Protein AF-0000000067511887 (afdb_homodimer)

Radius of gyration: 20.33 Å; Cα contacts (8 Å, |Δi|>4): 725; chains: 2; bounding box: 62×62×44 Å

Secondary structure (DSSP, 8-state):
-------PPPPHHHHHHHHHH-SS-EEEETTEEEE-----HHHHHHHHHHHHHHHHHHGGGT-EEEESSSEEEETTTEEE--SEEEE-SSS--BTTEES--SEEEEE--TTTHHHHHTHHHHHHHT-TT--EEEEEETTTTEEEEEEEETTEEEEEEESEEEEGGGTEEEEHHHHT--/-------PPPPHHHHHHHHHH-SS-EEEETTEEEE-----HHHHHHHHHHHHHHHHHHGGGT-EEEESSSEEEETTTEEE--SEEEE-S-----SSEES--SEEEEE--TTTHHHHHTHHHHHHHT-TT--EEEEEETTTTEEEEEEEETTEEEEEEESEEEEGGGTEEEEHHHHT--

Organism: Thermus thermophilus (strain ATCC 27634 / DSM 579 / HB8) (NCBI:txid300852)

Foldseek 3Di:
DPPPPPPPFAWLVRVVVCCVVDPFDWKFAARDTHGDDDDDPLQLLLLVLVQVVLVVLCVVQQKDKDAQQAWEDQPRGIIDRFRMFIGRDDDDADPGYHHATQETEHEDDPVCNVVLVPVVVVRQQVHPRYAKYWYAYSVVLKIWMFGQDPVGTDIDIDQWDQRVSSRDIDGSCSSRVD/DPPPPDPPFAWLVRVVVCCVVDPFDWKFAARDTHGDDDDDPLQLLLLVLVQVVLVVLCVVQVKDKDAQQAWEDQPRGIIDRFRMFIGHDDDPDDPGYDHATQETEHEDDPVCNVVLVPVVVVRQQVHPRYAKYWYAYSVVLKIWMFGQDPVGTDIDIDQWDQRVSSRDIDGSCSSRVD

pLDDT: mean 91.36, std 12.64, range [31.92, 98.94]

Sequence (356 aa):
MEKMLARKPLSLERYLEEEAESPVKREFYRGFPYAMAGASALHNRVALNIAARFLEAARPRGCRVYMSDMKLRIRDEAVYYPDVMVVCGEGPPHPYYEEAPCAVVEVLSPATEALDRREKRAMYLSLDSLQVYLLVDPERRRFTAYRLTPEGFVEEEGEEVDVPCLDLRLTLEDAFRLMEKMLARKPLSLERYLEEEAESPVKREFYRGFPYAMAGASALHNRVALNIAARFLEAARPRGCRVYMSDMKLRIRDEAVYYPDVMVVCGEGPPHPYYEEAPCAVVEVLSPATEALDRREKRAMYLSLDSLQVYLLVDPERRRFTAYRLTPEGFVEEEGEEVDVPCLDLRLTLEDAFRL

Solvent-accessible surface area (backbone atoms only — not comparable to full-atom values): 19178 Å² total; per-residue (Å²): 131,83,71,75,71,72,80,75,70,43,53,56,68,55,46,54,57,49,49,75,71,31,48,47,38,60,33,33,52,71,32,42,74,40,58,40,52,68,42,41,46,66,55,42,40,32,42,48,35,40,41,39,54,49,40,65,46,18,57,89,66,63,30,46,56,40,58,50,45,41,34,38,38,48,85,82,42,33,33,41,53,45,38,23,36,32,34,60,67,91,67,82,62,56,59,56,36,45,71,55,38,33,32,40,32,41,70,52,43,91,90,44,35,70,48,56,70,41,62,48,37,58,56,53,71,67,40,88,50,40,42,31,42,35,38,36,33,74,88,78,65,39,37,41,32,36,35,58,46,99,92,41,73,42,82,46,73,38,60,58,48,76,38,73,94,44,73,39,76,49,38,52,64,54,32,63,71,120,131,82,72,74,71,71,80,75,72,42,54,56,68,55,47,54,57,49,50,76,71,31,48,48,39,59,33,34,51,71,30,42,75,41,58,40,52,68,40,40,47,66,55,41,40,33,43,47,34,40,42,38,56,50,40,66,46,19,56,89,69,65,32,47,57,39,57,48,43,41,34,38,38,48,84,80,42,34,32,42,53,44,38,23,40,30,34,64,66,92,64,85,70,54,60,55,36,46,70,54,38,33,33,40,31,42,71,52,43,92,91,44,36,70,48,54,70,41,62,48,38,58,56,53,70,66,39,87,51,41,43,31,44,35,38,35,34,74,87,79,66,39,37,42,33,36,35,60,46,99,92,40,74,43,82,45,74,39,61,58,46,75,39,72,94,46,75,38,76,49,38,52,66,54,33,62,71,121

Structure (mmCIF, N/CA/C/O backbone):
data_AF-0000000067511887-model_v1
#
loop_
_entity.id
_entity.type
_entity.pdbx_description
1 polymer 'Putative restriction endonuclease domain-containing protein'
#
loop_
_atom_site.group_PDB
_atom_site.id
_atom_site.type_symbol
_atom_site.label_atom_id
_atom_site.label_alt_id
_atom_site.label_comp_id
_atom_site.label_asym_id
_atom_site.label_entity_id
_atom_site.label_seq_id
_atom_site.pdbx_PDB_ins_code
_atom_site.Cartn_x
_atom_site.Cartn_y
_atom_site.Cartn_z
_atom_site.occupancy
_atom_site.B_iso_or_equiv
_atom_site.auth_seq_id
_atom_site.auth_comp_id
_atom_site.auth_asym_id
_atom_site.auth_atom_id
_atom_site.pdbx_PDB_model_num
ATOM 1 N N . MET A 1 1 ? -39.625 -17.312 9.695 1 31.92 1 MET A N 1
ATOM 2 C CA . MET A 1 1 ? -38.406 -17.812 9.078 1 31.92 1 MET A CA 1
ATOM 3 C C . MET A 1 1 ? -37.75 -16.734 8.227 1 31.92 1 MET A C 1
ATOM 5 O O . MET A 1 1 ? -38.312 -16.312 7.219 1 31.92 1 MET A O 1
ATOM 9 N N . GLU A 1 2 ? -37.156 -15.672 8.773 1 34.28 2 GLU A N 1
ATOM 10 C CA . GLU A 1 2 ? -36.594 -14.492 8.141 1 34.28 2 GLU A CA 1
ATOM 11 C C . GLU A 1 2 ? -35.594 -14.883 7.066 1 34.28 2 GLU A C 1
ATOM 13 O O . GLU A 1 2 ? -34.656 -15.656 7.328 1 34.28 2 GLU A O 1
ATOM 18 N N . LYS A 1 3 ? -36.031 -15.07 5.906 1 33.44 3 LYS A N 1
ATOM 19 C CA . LYS A 1 3 ? -35.312 -15.5 4.707 1 33.44 3 LYS A CA 1
ATOM 20 C C . LYS A 1 3 ? -33.969 -14.812 4.59 1 33.44 3 LYS A C 1
ATOM 22 O O . LYS A 1 3 ? -33.906 -13.586 4.527 1 33.44 3 LYS A O 1
ATOM 27 N N . MET A 1 4 ? -32.969 -15.266 5.234 1 38.22 4 MET A N 1
ATOM 28 C CA . MET A 1 4 ? -31.641 -14.75 4.98 1 38.22 4 MET A CA 1
ATOM 29 C C . MET A 1 4 ? -31.406 -14.555 3.484 1 38.22 4 MET A C 1
ATOM 31 O O . MET A 1 4 ? -31.391 -15.523 2.723 1 38.22 4 MET A O 1
ATOM 35 N N . LEU A 1 5 ? -32 -13.727 2.855 1 42.84 5 LEU A N 1
ATOM 36 C CA . LEU A 1 5 ? -31.938 -13.477 1.42 1 42.84 5 LEU A CA 1
ATOM 37 C C . LEU A 1 5 ? -30.516 -13.641 0.9 1 42.84 5 LEU A C 1
ATOM 39 O O . LEU A 1 5 ? -29.594 -12.922 1.328 1 42.84 5 LEU A O 1
ATOM 43 N N . ALA A 1 6 ? -30.234 -14.812 0.552 1 47.09 6 ALA A N 1
ATOM 44 C CA . ALA A 1 6 ? -28.984 -15.227 -0.087 1 47.09 6 ALA A CA 1
ATOM 45 C C . ALA A 1 6 ? -28.484 -14.156 -1.059 1 47.09 6 ALA A C 1
ATOM 47 O O . ALA A 1 6 ? -29.234 -13.703 -1.926 1 47.09 6 ALA A O 1
ATOM 48 N N . ARG A 1 7 ? -27.594 -13.211 -0.683 1 59.41 7 ARG A N 1
ATOM 49 C CA . ARG A 1 7 ? -27.047 -12.219 -1.605 1 59.41 7 ARG A CA 1
ATOM 50 C C . ARG A 1 7 ? -26.719 -12.852 -2.957 1 59.41 7 ARG A C 1
ATOM 52 O O . ARG A 1 7 ? -26.141 -13.938 -3.021 1 59.41 7 ARG A O 1
ATOM 59 N N . LYS A 1 8 ? -27.5 -12.695 -4.102 1 72.88 8 LYS A N 1
ATOM 60 C CA . LYS A 1 8 ? -27.266 -13.148 -5.473 1 72.88 8 LYS A CA 1
ATOM 61 C C . LYS A 1 8 ? -25.875 -12.789 -5.949 1 72.88 8 LYS A C 1
ATOM 63 O O . LYS A 1 8 ? -25.406 -11.664 -5.762 1 72.88 8 LYS A O 1
ATOM 68 N N . PRO A 1 9 ? -25.094 -13.859 -6.465 1 85.5 9 PRO A N 1
ATOM 69 C CA . PRO A 1 9 ? -23.734 -13.586 -6.969 1 85.5 9 PRO A CA 1
ATOM 70 C C . PRO A 1 9 ? -23.719 -12.508 -8.047 1 85.5 9 PRO A C 1
ATOM 72 O O . PRO A 1 9 ? -24.672 -12.391 -8.828 1 85.5 9 PRO A O 1
ATOM 75 N N . LEU A 1 10 ? -22.719 -11.625 -7.926 1 86.62 10 LEU A N 1
ATOM 76 C CA . LEU A 1 10 ? -22.453 -10.586 -8.914 1 86.62 10 LEU A CA 1
ATOM 77 C C . LEU A 1 10 ? -21.578 -11.109 -10.039 1 86.62 10 LEU A C 1
ATOM 79 O O . LEU A 1 10 ? -20.688 -11.938 -9.805 1 86.62 10 LEU A O 1
ATOM 83 N N . SER A 1 11 ? -21.922 -10.711 -11.258 1 90.06 11 SER A N 1
ATOM 84 C CA . SER A 1 11 ? -20.953 -10.953 -12.32 1 90.06 11 SER A CA 1
ATOM 85 C C . SER A 1 11 ? -19.688 -10.117 -12.109 1 90.06 11 SER A C 1
ATOM 87 O O . SER A 1 11 ? -19.734 -9.086 -11.438 1 90.06 11 SER A O 1
ATOM 89 N N . LEU A 1 12 ? -18.594 -10.539 -12.695 1 88.69 12 LEU A N 1
ATOM 90 C CA . LEU A 1 12 ? -17.359 -9.766 -12.625 1 88.69 12 LEU A CA 1
ATOM 91 C C . LEU A 1 12 ? -17.547 -8.383 -13.227 1 88.69 12 LEU A C 1
ATOM 93 O O . LEU A 1 12 ? -17.016 -7.395 -12.695 1 88.69 12 LEU A O 1
ATOM 97 N N . GLU A 1 13 ? -18.234 -8.383 -14.273 1 88.44 13 GLU A N 1
ATOM 98 C CA . GLU A 1 13 ? -18.484 -7.102 -14.938 1 88.44 13 GLU A CA 1
ATOM 99 C C . GLU A 1 13 ? -19.219 -6.137 -14.008 1 88.44 13 GLU A C 1
ATOM 101 O O . GLU A 1 13 ? -18.844 -4.969 -13.891 1 88.44 13 GLU A O 1
ATOM 106 N N . ARG A 1 14 ? -20.156 -6.656 -13.422 1 88.56 14 ARG A N 1
ATOM 107 C CA . ARG A 1 14 ? -20.922 -5.832 -12.492 1 88.56 14 ARG A CA 1
ATOM 108 C C . ARG A 1 14 ? -20.062 -5.406 -11.305 1 88.56 14 ARG A C 1
ATOM 110 O O . ARG A 1 14 ? -20.125 -4.254 -10.867 1 88.56 14 ARG A O 1
ATOM 117 N N . TYR A 1 15 ? -19.344 -6.305 -10.812 1 89.44 15 TYR A N 1
ATOM 118 C CA . TYR A 1 15 ? -18.406 -5.984 -9.734 1 89.44 15 TYR A CA 1
ATOM 119 C C . TYR A 1 15 ? -17.484 -4.848 -10.141 1 89.44 15 TYR A C 1
ATOM 121 O O . TYR A 1 15 ? -17.312 -3.883 -9.391 1 89.44 15 TYR A O 1
ATOM 129 N N . LEU A 1 16 ? -16.859 -4.914 -11.273 1 87.56 16 LEU A N 1
ATOM 130 C CA . LEU A 1 16 ? -15.898 -3.908 -11.719 1 87.56 16 LEU A CA 1
ATOM 131 C C . LEU A 1 16 ? -16.562 -2.547 -11.875 1 87.56 16 LEU A C 1
ATOM 133 O O . LEU A 1 16 ? -15.977 -1.518 -11.539 1 87.56 16 LEU A O 1
ATOM 137 N N . GLU A 1 17 ? -17.797 -2.588 -12.312 1 85.19 17 GLU A N 1
ATOM 138 C CA . GLU A 1 17 ? -18.547 -1.351 -12.445 1 85.19 17 GLU A CA 1
ATOM 139 C C . GLU A 1 17 ? -18.812 -0.715 -11.086 1 85.19 17 GLU A C 1
ATOM 141 O O . GLU A 1 17 ? -18.625 0.49 -10.906 1 85.19 17 GLU A O 1
ATOM 146 N N . GLU A 1 18 ? -19.188 -1.531 -10.18 1 83.5 18 GLU A N 1
ATOM 147 C CA . GLU A 1 18 ? -19.453 -1.056 -8.82 1 83.5 18 GLU A CA 1
ATOM 148 C C . GLU A 1 18 ? -18.172 -0.568 -8.148 1 83.5 18 GLU A C 1
ATOM 150 O O . GLU A 1 18 ? -18.188 0.45 -7.453 1 83.5 18 GLU A O 1
ATOM 155 N N . GLU A 1 19 ? -17.172 -1.323 -8.375 1 80.19 19 GLU A N 1
ATOM 156 C CA . GLU A 1 19 ? -15.891 -1.016 -7.738 1 80.19 19 GLU A CA 1
ATOM 157 C C . GLU A 1 19 ? -15.336 0.321 -8.227 1 80.19 19 GLU A C 1
ATOM 159 O O . GLU A 1 19 ? -14.719 1.061 -7.457 1 80.19 19 GLU A O 1
ATOM 164 N N . ALA A 1 20 ? -15.547 0.639 -9.414 1 79.94 20 ALA A N 1
ATOM 165 C CA . ALA A 1 20 ? -15.078 1.896 -10 1 79.94 20 ALA A CA 1
ATOM 166 C C . ALA A 1 20 ? -15.664 3.094 -9.25 1 79.94 20 ALA A C 1
ATOM 168 O O . ALA A 1 20 ? -15.039 4.156 -9.188 1 79.94 20 ALA A O 1
ATOM 169 N N . GLU A 1 21 ? -16.797 2.857 -8.656 1 78.44 21 GLU A N 1
ATOM 170 C CA . GLU A 1 21 ? -17.484 3.943 -7.957 1 78.44 21 GLU A CA 1
ATOM 171 C C . GLU A 1 21 ? -17.484 3.717 -6.445 1 78.44 21 GLU A C 1
ATOM 173 O O . GLU A 1 21 ? -18 4.539 -5.691 1 78.44 21 GLU A O 1
ATOM 178 N N . SER A 1 22 ? -16.953 2.611 -6.109 1 73.38 22 SER A N 1
ATOM 179 C CA . SER A 1 22 ? -17.031 2.211 -4.707 1 73.38 22 SER A CA 1
ATOM 180 C C . SER A 1 22 ? -16.078 3.027 -3.844 1 73.38 22 SER A C 1
ATOM 182 O O . SER A 1 22 ? -14.914 3.211 -4.199 1 73.38 22 SER A O 1
ATOM 184 N N . PRO A 1 23 ? -16.562 3.467 -2.723 1 74.12 23 PRO A N 1
ATOM 185 C CA . PRO A 1 23 ? -15.672 4.117 -1.762 1 74.12 23 PRO A CA 1
ATOM 186 C C . PRO A 1 23 ? -14.852 3.121 -0.949 1 74.12 23 PRO A C 1
ATOM 188 O O . PRO A 1 23 ? -14.016 3.521 -0.138 1 74.12 23 PRO A O 1
ATOM 191 N N . VAL A 1 24 ? -15.156 1.815 -1.191 1 76.56 24 VAL A N 1
ATOM 192 C CA . VAL A 1 24 ? -14.5 0.766 -0.417 1 76.56 24 VAL A CA 1
ATOM 193 C C . VAL A 1 24 ? -13.758 -0.182 -1.355 1 76.56 24 VAL A C 1
ATOM 195 O O . VAL A 1 24 ? -14.289 -0.581 -2.395 1 76.56 24 VAL A O 1
ATOM 198 N N . LYS A 1 25 ? -12.531 -0.435 -0.974 1 83.62 25 LYS A N 1
ATOM 199 C CA . LYS A 1 25 ? -11.797 -1.48 -1.677 1 83.62 25 LYS A CA 1
ATOM 200 C C . LYS A 1 25 ? -12.344 -2.863 -1.344 1 83.62 25 LYS A C 1
ATOM 202 O O . LYS A 1 25 ? -12.445 -3.232 -0.172 1 83.62 25 LYS A O 1
ATOM 207 N N . ARG A 1 26 ? -12.781 -3.572 -2.402 1 87.25 26 ARG A N 1
ATOM 208 C CA . ARG A 1 26 ? -13.297 -4.922 -2.201 1 87.25 26 ARG A CA 1
ATOM 209 C C . ARG A 1 26 ? -12.609 -5.914 -3.131 1 87.25 26 ARG A C 1
ATOM 211 O O . ARG A 1 26 ? -12.352 -5.605 -4.297 1 87.25 26 ARG A O 1
ATOM 218 N N . GLU A 1 27 ? -12.266 -7.035 -2.598 1 92.06 27 GLU A N 1
ATOM 219 C CA . GLU A 1 27 ? -11.898 -8.18 -3.426 1 92.06 27 GLU A CA 1
ATOM 220 C C . GLU A 1 27 ? -13.133 -8.875 -3.988 1 92.06 27 GLU A C 1
ATOM 222 O O . GLU A 1 27 ? -14.258 -8.555 -3.598 1 92.06 27 GLU A O 1
ATOM 227 N N . PHE A 1 28 ? -12.953 -9.68 -4.977 1 92.75 28 PHE A N 1
ATOM 228 C CA . PHE A 1 28 ? -14.008 -10.438 -5.637 1 92.75 28 PHE A CA 1
ATOM 229 C C . PHE A 1 28 ? -13.602 -11.898 -5.812 1 92.75 28 PHE A C 1
ATOM 231 O O . PHE A 1 28 ? -12.523 -12.188 -6.336 1 92.75 28 PHE A O 1
ATOM 238 N N . TYR A 1 29 ? -14.438 -12.789 -5.293 1 93.38 29 TYR A N 1
ATOM 239 C CA . TYR A 1 29 ? -14.188 -14.211 -5.492 1 93.38 29 TYR A CA 1
ATOM 240 C C . TYR A 1 29 ? -15.477 -14.945 -5.855 1 93.38 29 TYR A C 1
ATOM 242 O O . TYR A 1 29 ? -16.391 -15.039 -5.039 1 93.38 29 TYR A O 1
ATOM 250 N N . ARG A 1 30 ? -15.57 -15.336 -7.078 1 92 30 ARG A N 1
ATOM 251 C CA . ARG A 1 30 ? -16.672 -16.125 -7.617 1 92 30 ARG A CA 1
ATOM 252 C C . ARG A 1 30 ? -18.016 -15.5 -7.289 1 92 30 ARG A C 1
ATOM 254 O O . ARG A 1 30 ? -18.922 -16.172 -6.777 1 92 30 ARG A O 1
ATOM 261 N N . GLY A 1 31 ? -18.078 -14.312 -7.473 1 89.5 31 GLY A N 1
ATOM 262 C CA . GLY A 1 31 ? -19.359 -13.617 -7.43 1 89.5 31 GLY A CA 1
ATOM 263 C C . GLY A 1 31 ? -19.562 -12.828 -6.148 1 89.5 31 GLY A C 1
ATOM 264 O O . GLY A 1 31 ? -20.531 -12.07 -6.035 1 89.5 31 GLY A O 1
ATOM 265 N N . PHE A 1 32 ? -18.625 -12.992 -5.246 1 89.25 32 PHE A N 1
ATOM 266 C CA . PHE A 1 32 ? -18.859 -12.375 -3.945 1 89.25 32 PHE A CA 1
ATOM 267 C C . PHE A 1 32 ? -17.75 -11.383 -3.613 1 89.25 32 PHE A C 1
ATOM 269 O O . PHE A 1 32 ? -16.562 -11.75 -3.598 1 89.25 32 PHE A O 1
ATOM 276 N N . PRO A 1 33 ? -18.188 -10.148 -3.332 1 88.56 33 PRO A N 1
ATOM 277 C CA . PRO A 1 33 ? -17.219 -9.141 -2.904 1 88.56 33 PRO A CA 1
ATOM 278 C C . PRO A 1 33 ? -16.891 -9.227 -1.416 1 88.56 33 PRO A C 1
ATOM 280 O O . PRO A 1 33 ? -17.766 -9.562 -0.608 1 88.56 33 PRO A O 1
ATOM 283 N N . TYR A 1 34 ? -15.648 -9 -1.089 1 84.69 34 TYR A N 1
ATOM 284 C CA . TYR A 1 34 ? -15.156 -8.961 0.284 1 84.69 34 TYR A CA 1
ATOM 285 C C . TYR A 1 34 ? -14.352 -7.695 0.544 1 84.69 34 TYR A C 1
ATOM 287 O O . TYR A 1 34 ? -13.414 -7.383 -0.197 1 84.69 34 TYR A O 1
ATOM 295 N N . ALA A 1 35 ? -14.727 -7.035 1.606 1 81.06 35 ALA A N 1
ATOM 296 C CA . ALA A 1 35 ? -13.984 -5.828 1.954 1 81.06 35 ALA A CA 1
ATOM 297 C C . ALA A 1 35 ? -12.625 -6.176 2.562 1 81.06 35 ALA A C 1
ATOM 299 O O . ALA A 1 35 ? -12.398 -7.316 2.965 1 81.06 35 ALA A O 1
ATOM 300 N N . MET A 1 36 ? -11.742 -5.25 2.52 1 82.81 36 MET A N 1
ATOM 301 C CA . MET A 1 36 ? -10.391 -5.441 3.049 1 82.81 36 MET A CA 1
ATOM 302 C C . MET A 1 36 ? -10.133 -4.52 4.234 1 82.81 36 MET A C 1
ATOM 304 O O . MET A 1 36 ? -10.602 -3.379 4.25 1 82.81 36 MET A O 1
ATOM 308 N N . ALA A 1 37 ? -9.367 -5.035 5.211 1 79.06 37 ALA A N 1
ATOM 309 C CA . ALA A 1 37 ? -8.992 -4.262 6.391 1 79.06 37 ALA A CA 1
ATOM 310 C C . ALA A 1 37 ? -7.633 -3.598 6.203 1 79.06 37 ALA A C 1
ATOM 312 O O . ALA A 1 37 ? -6.949 -3.842 5.207 1 79.06 37 ALA A O 1
ATOM 313 N N . GLY A 1 38 ? -7.309 -2.688 7.133 1 80.81 38 GLY A N 1
ATOM 314 C CA . GLY A 1 38 ? -5.973 -2.121 7.168 1 80.81 38 GLY A CA 1
ATOM 315 C C . GLY A 1 38 ? -4.914 -3.113 7.605 1 80.81 38 GLY A C 1
ATOM 316 O O . GLY A 1 38 ? -5.219 -4.273 7.891 1 80.81 38 GLY A O 1
ATOM 317 N N . ALA A 1 39 ? -3.725 -2.682 7.547 1 87.06 39 ALA A N 1
ATOM 318 C CA . ALA A 1 39 ? -2.611 -3.568 7.875 1 87.06 39 ALA A CA 1
ATOM 319 C C . ALA A 1 39 ? -1.851 -3.068 9.102 1 87.06 39 ALA A C 1
ATOM 321 O O . ALA A 1 39 ? -1.941 -1.891 9.453 1 87.06 39 ALA A O 1
ATOM 322 N N . SER A 1 40 ? -1.199 -4.016 9.742 1 92.06 40 SER A N 1
ATOM 323 C CA . SER A 1 40 ? -0.319 -3.654 10.852 1 92.06 40 SER A CA 1
ATOM 324 C C . SER A 1 40 ? 0.949 -2.973 10.344 1 92.06 40 SER A C 1
ATOM 326 O O . SER A 1 40 ? 1.293 -3.08 9.164 1 92.06 40 SER A O 1
ATOM 328 N N . ALA A 1 41 ? 1.614 -2.322 11.32 1 94.31 41 ALA A N 1
ATOM 329 C CA . ALA A 1 41 ? 2.896 -1.691 11.016 1 94.31 41 ALA A CA 1
ATOM 330 C C . ALA A 1 41 ? 3.902 -2.715 10.5 1 94.31 41 ALA A C 1
ATOM 332 O O . ALA A 1 41 ? 4.586 -2.471 9.5 1 94.31 41 ALA A O 1
ATOM 333 N N . LEU A 1 42 ? 3.975 -3.824 11.156 1 95.38 42 LEU A N 1
ATOM 334 C CA . LEU A 1 42 ? 4.918 -4.863 10.75 1 95.38 42 LEU A CA 1
ATOM 335 C C . LEU A 1 42 ? 4.605 -5.367 9.344 1 95.38 42 LEU A C 1
ATOM 337 O O . LEU A 1 42 ? 5.508 -5.492 8.516 1 95.38 42 LEU A O 1
ATOM 341 N N . HIS A 1 43 ? 3.35 -5.645 9.086 1 96.44 43 HIS A N 1
ATOM 342 C CA . HIS A 1 43 ? 2.912 -6.078 7.762 1 96.44 43 HIS A CA 1
ATOM 343 C C . HIS A 1 43 ? 3.322 -5.074 6.688 1 96.44 43 HIS A C 1
ATOM 345 O O . HIS A 1 43 ? 3.9 -5.453 5.664 1 96.44 43 HIS A O 1
ATOM 351 N N . ASN A 1 44 ? 3.043 -3.869 6.961 1 96.75 44 ASN A N 1
ATOM 352 C CA . ASN A 1 44 ? 3.334 -2.801 6.008 1 96.75 44 ASN A CA 1
ATOM 353 C C . ASN A 1 44 ? 4.828 -2.689 5.73 1 96.75 44 ASN A C 1
ATOM 355 O O . ASN A 1 44 ? 5.246 -2.613 4.574 1 96.75 44 ASN A O 1
ATOM 359 N N . ARG A 1 45 ? 5.605 -2.707 6.773 1 97.25 45 ARG A N 1
ATOM 360 C CA . ARG A 1 45 ? 7.047 -2.514 6.633 1 97.25 45 ARG A CA 1
ATOM 361 C C . ARG A 1 45 ? 7.691 -3.701 5.93 1 97.25 45 ARG A C 1
ATOM 363 O O . ARG A 1 45 ? 8.609 -3.529 5.129 1 97.25 45 ARG A O 1
ATOM 370 N N . VAL A 1 46 ? 7.242 -4.895 6.188 1 98.31 46 VAL A N 1
ATOM 371 C CA . VAL A 1 46 ? 7.75 -6.082 5.508 1 98.31 46 VAL A CA 1
ATOM 372 C C . VAL A 1 46 ? 7.402 -6.016 4.023 1 98.31 46 VAL A C 1
ATOM 374 O O . VAL A 1 46 ? 8.258 -6.238 3.168 1 98.31 46 VAL A O 1
ATOM 377 N N . ALA A 1 47 ? 6.156 -5.711 3.721 1 98.5 47 ALA A N 1
ATOM 378 C CA . ALA A 1 47 ? 5.73 -5.594 2.33 1 98.5 47 ALA A CA 1
ATOM 379 C C . ALA A 1 47 ? 6.543 -4.535 1.593 1 98.5 47 ALA A C 1
ATOM 381 O O . ALA A 1 47 ? 6.965 -4.746 0.453 1 98.5 47 ALA A O 1
ATOM 382 N N . LEU A 1 48 ? 6.766 -3.402 2.234 1 98.69 48 LEU A N 1
ATOM 383 C CA . LEU A 1 48 ? 7.5 -2.32 1.593 1 98.69 48 LEU A CA 1
ATOM 384 C C . LEU A 1 48 ? 8.961 -2.713 1.371 1 98.69 48 LEU A C 1
ATOM 386 O O . LEU A 1 48 ? 9.539 -2.387 0.334 1 98.69 48 LEU A O 1
ATOM 390 N N . ASN A 1 49 ? 9.57 -3.398 2.33 1 98.69 49 ASN A N 1
ATOM 391 C CA . ASN A 1 49 ? 10.922 -3.898 2.141 1 98.69 49 ASN A CA 1
ATOM 392 C C . ASN A 1 49 ? 11.031 -4.773 0.896 1 98.69 49 ASN A C 1
ATOM 394 O O . ASN A 1 49 ? 11.945 -4.605 0.086 1 98.69 49 ASN A O 1
ATOM 398 N N . ILE A 1 50 ? 10.102 -5.629 0.775 1 98.88 50 ILE A N 1
ATOM 399 C CA . ILE A 1 50 ? 10.109 -6.57 -0.34 1 98.88 50 ILE A CA 1
ATOM 400 C C . ILE A 1 50 ? 9.836 -5.824 -1.645 1 98.88 50 ILE A C 1
ATOM 402 O O . ILE A 1 50 ? 10.539 -6.02 -2.637 1 98.88 50 ILE A O 1
ATOM 406 N N . ALA A 1 51 ? 8.828 -4.977 -1.663 1 98.88 51 ALA A N 1
ATOM 407 C CA . ALA A 1 51 ? 8.477 -4.219 -2.861 1 98.88 51 ALA A CA 1
ATOM 408 C C . ALA A 1 51 ? 9.656 -3.363 -3.332 1 98.88 51 ALA A C 1
ATOM 410 O O . ALA A 1 51 ? 9.922 -3.27 -4.531 1 98.88 51 ALA A O 1
ATOM 411 N N . ALA A 1 52 ? 10.336 -2.74 -2.375 1 98.62 52 ALA A N 1
ATOM 412 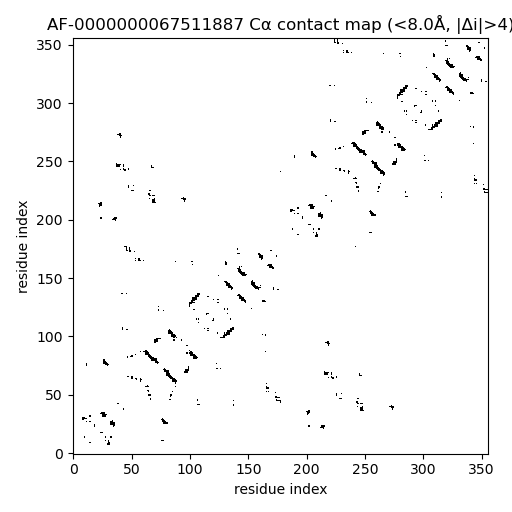C CA . ALA A 1 52 ? 11.484 -1.905 -2.723 1 98.62 52 ALA A CA 1
ATOM 413 C C . ALA A 1 52 ? 12.609 -2.742 -3.326 1 98.62 52 ALA A C 1
ATOM 415 O O . ALA A 1 52 ? 13.25 -2.326 -4.297 1 98.62 52 ALA A O 1
ATOM 416 N N . ARG A 1 53 ? 12.852 -3.881 -2.762 1 98.62 53 ARG A N 1
ATOM 417 C CA . ARG A 1 53 ? 13.867 -4.781 -3.297 1 98.62 53 ARG A CA 1
ATOM 418 C C . ARG A 1 53 ? 13.5 -5.25 -4.699 1 98.62 53 ARG A C 1
ATOM 420 O O . ARG A 1 53 ? 14.352 -5.301 -5.586 1 98.62 53 ARG A O 1
ATOM 427 N N . PHE A 1 54 ? 12.234 -5.633 -4.914 1 98.81 54 PHE A N 1
ATOM 428 C CA . PHE A 1 54 ? 11.75 -6.031 -6.23 1 98.81 54 PHE A CA 1
ATOM 429 C C . PHE A 1 54 ? 11.883 -4.883 -7.227 1 98.81 54 PHE A C 1
ATOM 431 O O . PHE A 1 54 ? 12.266 -5.098 -8.383 1 98.81 54 PHE A O 1
ATOM 438 N N . LEU A 1 55 ? 11.531 -3.697 -6.766 1 98.5 55 LEU A N 1
ATOM 439 C CA . LEU A 1 55 ? 11.562 -2.531 -7.645 1 98.5 55 LEU A CA 1
ATOM 440 C C . LEU A 1 55 ? 12.977 -2.291 -8.172 1 98.5 55 LEU A C 1
ATOM 442 O O . LEU A 1 55 ? 13.156 -2.029 -9.367 1 98.5 55 LEU A O 1
ATOM 446 N N . GLU A 1 56 ? 13.953 -2.402 -7.328 1 97.56 56 GLU A N 1
ATOM 447 C CA . GLU A 1 56 ? 15.352 -2.246 -7.73 1 97.56 56 GLU A CA 1
ATOM 448 C C . GLU A 1 56 ? 15.727 -3.25 -8.812 1 97.56 56 GLU A C 1
ATOM 450 O O . GLU A 1 56 ? 16.391 -2.895 -9.789 1 97.56 56 GLU A O 1
ATOM 455 N N . ALA A 1 57 ? 15.328 -4.449 -8.656 1 98.12 57 ALA A N 1
ATOM 456 C CA . ALA A 1 57 ? 15.664 -5.52 -9.594 1 98.12 57 ALA A CA 1
ATOM 457 C C . ALA A 1 57 ? 14.836 -5.406 -10.867 1 98.12 57 ALA A C 1
ATOM 459 O O . ALA A 1 57 ? 15.266 -5.859 -11.938 1 98.12 57 ALA A O 1
ATOM 460 N N . ALA A 1 58 ? 13.648 -4.84 -10.805 1 97.56 58 ALA A N 1
ATOM 461 C CA . ALA A 1 58 ? 12.688 -4.785 -11.906 1 97.56 58 ALA A CA 1
ATOM 462 C C . ALA A 1 58 ? 13.078 -3.709 -12.914 1 97.56 58 ALA A C 1
ATOM 464 O O . ALA A 1 58 ? 12.82 -3.852 -14.117 1 97.56 58 ALA A O 1
ATOM 465 N N . ARG A 1 59 ? 13.664 -2.668 -12.477 1 94.69 59 ARG A N 1
ATOM 466 C CA . ARG A 1 59 ? 13.906 -1.472 -13.273 1 94.69 59 ARG A CA 1
ATOM 467 C C . ARG A 1 59 ? 14.711 -1.801 -14.531 1 94.69 59 ARG A C 1
ATOM 469 O O . ARG A 1 59 ? 14.281 -1.5 -15.648 1 94.69 59 ARG A O 1
ATOM 476 N N . PRO A 1 60 ? 15.805 -2.504 -14.391 1 94.44 60 PRO A N 1
ATOM 477 C CA . PRO A 1 60 ? 16.578 -2.793 -15.602 1 94.44 60 PRO A CA 1
ATOM 478 C C . PRO A 1 60 ? 15.867 -3.777 -16.531 1 94.44 60 PRO A C 1
ATOM 480 O O . PRO A 1 60 ? 16.266 -3.939 -17.688 1 94.44 60 PRO A O 1
ATOM 483 N N . ARG A 1 61 ? 14.773 -4.406 -16.125 1 94.44 61 ARG A N 1
ATOM 484 C CA . ARG A 1 61 ? 14.102 -5.453 -16.875 1 94.44 61 ARG A CA 1
ATOM 485 C C . ARG A 1 61 ? 12.812 -4.934 -17.5 1 94.44 61 ARG A C 1
ATOM 487 O O . ARG A 1 61 ? 12.156 -5.645 -18.266 1 94.44 61 ARG A O 1
ATOM 494 N N . GLY A 1 62 ? 12.43 -3.77 -17.109 1 92.44 62 GLY A N 1
ATOM 495 C CA . GLY A 1 62 ? 11.203 -3.184 -17.625 1 92.44 62 GLY A CA 1
ATOM 496 C C . GLY A 1 62 ? 9.953 -3.76 -16.984 1 92.44 62 GLY A C 1
ATOM 497 O O . GLY A 1 62 ? 8.867 -3.693 -17.578 1 92.44 62 GLY A O 1
ATOM 498 N N . CYS A 1 63 ? 10.102 -4.426 -15.875 1 96.25 63 CYS A N 1
ATOM 499 C CA . CYS A 1 63 ? 8.961 -4.957 -15.133 1 96.25 63 CYS A CA 1
ATOM 500 C C . CYS A 1 63 ? 8.336 -3.885 -14.25 1 96.25 63 CYS A C 1
ATOM 502 O O . CYS A 1 63 ? 9 -2.914 -13.883 1 96.25 63 CYS A O 1
ATOM 504 N N . ARG A 1 64 ? 7.109 -4.047 -13.945 1 96.38 64 ARG A N 1
ATOM 505 C CA . ARG A 1 64 ? 6.383 -3.191 -13.016 1 96.38 64 ARG A CA 1
ATOM 506 C C . ARG A 1 64 ? 6.203 -3.877 -11.664 1 96.38 64 ARG A C 1
ATOM 508 O O . ARG A 1 64 ? 5.996 -5.09 -11.602 1 96.38 64 ARG A O 1
ATOM 515 N N . VAL A 1 65 ? 6.32 -3.082 -10.68 1 97.94 65 VAL A N 1
ATOM 516 C CA . VAL A 1 65 ? 6.09 -3.555 -9.32 1 97.94 65 VAL A CA 1
ATOM 517 C C . VAL A 1 65 ? 4.957 -2.752 -8.68 1 97.94 65 VAL A C 1
ATOM 519 O O . VAL A 1 65 ? 4.875 -1.534 -8.852 1 97.94 65 VAL A O 1
ATOM 522 N N . TYR A 1 66 ? 4.066 -3.453 -7.98 1 97.06 66 TYR A N 1
ATOM 523 C CA . TYR A 1 66 ? 2.965 -2.838 -7.246 1 97.06 66 TYR A CA 1
ATOM 524 C C . TYR A 1 66 ? 2.932 -3.328 -5.805 1 97.06 66 TYR A C 1
ATOM 526 O O . TYR A 1 66 ? 3.352 -4.453 -5.512 1 97.06 66 TYR A O 1
ATOM 534 N N . MET A 1 67 ? 2.383 -2.447 -4.945 1 97.62 67 MET A N 1
ATOM 535 C CA . MET A 1 67 ? 2.23 -2.809 -3.537 1 97.62 67 MET A CA 1
ATOM 536 C C . MET A 1 67 ? 0.81 -2.535 -3.057 1 97.62 67 MET A C 1
ATOM 538 O O . MET A 1 67 ? 0.317 -1.41 -3.168 1 97.62 67 MET A O 1
ATOM 542 N N . SER A 1 68 ? 0.028 -3.477 -2.516 1 93.88 68 SER A N 1
ATOM 543 C CA . SER A 1 68 ? -1.171 -3.525 -1.686 1 93.88 68 SER A CA 1
ATOM 544 C C . SER A 1 68 ? -2.385 -2.986 -2.436 1 93.88 68 SER A C 1
ATOM 546 O O . SER A 1 68 ? -3.512 -3.432 -2.205 1 93.88 68 SER A O 1
ATOM 548 N N . ASP A 1 69 ? -2.303 -1.963 -3.326 1 91.75 69 ASP A N 1
ATOM 549 C CA . ASP A 1 69 ? -3.473 -1.211 -3.77 1 91.75 69 ASP A CA 1
ATOM 550 C C . ASP A 1 69 ? -3.699 -1.384 -5.27 1 91.75 69 ASP A C 1
ATOM 552 O O . ASP A 1 69 ? -4.445 -0.616 -5.883 1 91.75 69 ASP A O 1
ATOM 556 N N . MET A 1 70 ? -3.115 -2.375 -5.848 1 93.44 70 MET A N 1
ATOM 557 C CA . MET A 1 70 ? -3.332 -2.672 -7.262 1 93.44 70 MET A CA 1
ATOM 558 C C . MET A 1 70 ? -4.047 -4.012 -7.434 1 93.44 70 MET A C 1
ATOM 560 O O . MET A 1 70 ? -3.602 -5.027 -6.898 1 93.44 70 MET A O 1
ATOM 564 N N . LYS A 1 71 ? -5.09 -3.959 -8.266 1 94.06 71 LYS A N 1
ATOM 565 C CA . LYS A 1 71 ? -5.898 -5.16 -8.461 1 94.06 71 LYS A CA 1
ATOM 566 C C . LYS A 1 71 ? -5.195 -6.148 -9.391 1 94.06 71 LYS A C 1
ATOM 568 O O . LYS A 1 71 ? -4.586 -5.754 -10.383 1 94.06 71 LYS A O 1
ATOM 573 N N . LEU A 1 72 ? -5.32 -7.406 -9.031 1 95.62 72 LEU A N 1
ATOM 574 C CA . LEU A 1 72 ? -5.039 -8.531 -9.922 1 95.62 72 LEU A CA 1
ATOM 575 C C . LEU A 1 72 ? -6.328 -9.242 -10.32 1 95.62 72 LEU A C 1
ATOM 577 O O . LEU A 1 72 ? -7.016 -9.812 -9.461 1 95.62 72 LEU A O 1
ATOM 581 N N . ARG A 1 73 ? -6.691 -9.188 -11.523 1 94.75 73 ARG A N 1
ATOM 582 C CA . ARG A 1 73 ? -7.852 -9.898 -12.055 1 94.75 73 ARG A CA 1
ATOM 583 C C . ARG A 1 73 ? -7.461 -11.281 -12.547 1 94.75 73 ARG A C 1
ATOM 585 O O . ARG A 1 73 ? -6.52 -11.422 -13.336 1 94.75 73 ARG A O 1
ATOM 592 N N . ILE A 1 74 ? -8.117 -12.273 -12.102 1 96.19 74 ILE A N 1
ATOM 593 C CA . ILE A 1 74 ? -7.898 -13.648 -12.531 1 96.19 74 ILE A CA 1
ATOM 594 C C . ILE A 1 74 ? -9.125 -14.164 -13.273 1 96.19 74 ILE A C 1
ATOM 596 O O . ILE A 1 74 ? -10.094 -14.609 -12.656 1 96.19 74 ILE A O 1
ATOM 600 N N . ARG A 1 75 ? -9.023 -14 -14.633 1 93.75 75 ARG A N 1
ATOM 601 C CA . ARG A 1 75 ? -10.141 -14.375 -15.5 1 93.75 75 ARG A CA 1
ATOM 602 C C . ARG A 1 75 ? -11.438 -13.727 -15.023 1 93.75 75 ARG A C 1
ATOM 604 O O . ARG A 1 75 ? -11.5 -12.508 -14.844 1 93.75 75 ARG A O 1
ATOM 611 N N . ASP A 1 76 ? -12.508 -14.484 -14.992 1 92.19 76 ASP A N 1
ATOM 612 C CA . ASP A 1 76 ? -13.789 -13.969 -14.516 1 92.19 76 ASP A CA 1
ATOM 613 C C . ASP A 1 76 ? -14.125 -14.523 -13.141 1 92.19 76 ASP A C 1
ATOM 615 O O . ASP A 1 76 ? -15.281 -14.492 -12.719 1 92.19 76 ASP A O 1
ATOM 619 N N . GLU A 1 77 ? -13.086 -14.883 -12.43 1 93.25 77 GLU A N 1
ATOM 620 C CA . GLU A 1 77 ? -13.344 -15.641 -11.219 1 93.25 77 GLU A CA 1
ATOM 621 C C . GLU A 1 77 ? -12.969 -14.844 -9.969 1 93.25 77 GLU A C 1
ATOM 623 O O . GLU A 1 77 ? -13.602 -14.984 -8.922 1 93.25 77 GLU A O 1
ATOM 628 N N . ALA A 1 78 ? -11.906 -14.047 -10.125 1 95.5 78 ALA A N 1
ATOM 629 C CA . ALA A 1 78 ? -11.453 -13.391 -8.906 1 95.5 78 ALA A CA 1
ATOM 630 C C . ALA A 1 78 ? -10.75 -12.07 -9.227 1 95.5 78 ALA A C 1
ATOM 632 O O . ALA A 1 78 ? -10.188 -11.906 -10.312 1 95.5 78 ALA A O 1
ATOM 633 N N . VAL A 1 79 ? -10.836 -11.164 -8.266 1 94.94 79 VAL A N 1
ATOM 634 C CA . VAL A 1 79 ? -10.023 -9.953 -8.195 1 94.94 79 VAL A CA 1
ATOM 635 C C . VAL A 1 79 ? -9.438 -9.812 -6.793 1 94.94 79 VAL A C 1
ATOM 637 O O . VAL A 1 79 ? -10.172 -9.805 -5.805 1 94.94 79 VAL A O 1
ATOM 640 N N . TYR A 1 80 ? -8.141 -9.742 -6.695 1 95.62 80 TYR A N 1
ATOM 641 C CA . TYR A 1 80 ? -7.449 -9.594 -5.422 1 95.62 80 TYR A CA 1
ATOM 642 C C . TYR A 1 80 ? -6.555 -8.359 -5.426 1 95.62 80 TYR A C 1
ATOM 644 O O . TYR A 1 80 ? -6.383 -7.711 -6.461 1 95.62 80 TYR A O 1
ATOM 652 N N . TYR A 1 81 ? -6.059 -8 -4.262 1 94.69 81 TYR A N 1
ATOM 653 C CA . TYR A 1 81 ? -5.027 -6.996 -4.043 1 94.69 81 TYR A CA 1
ATOM 654 C C . TYR A 1 81 ? -3.799 -7.609 -3.381 1 94.69 81 TYR A C 1
ATOM 656 O O . TYR A 1 81 ? -3.664 -7.574 -2.156 1 94.69 81 TYR A O 1
ATOM 664 N N . PRO A 1 82 ? -2.906 -8.109 -4.199 1 97.19 82 PRO A N 1
ATOM 665 C CA . PRO A 1 82 ? -1.713 -8.695 -3.584 1 97.19 82 PRO A CA 1
ATOM 666 C C . PRO A 1 82 ? -0.891 -7.676 -2.799 1 97.19 82 PRO A C 1
ATOM 668 O O . PRO A 1 82 ? -0.838 -6.5 -3.174 1 97.19 82 PRO A O 1
ATOM 671 N N . ASP A 1 83 ? -0.236 -8.148 -1.761 1 97.81 83 ASP A N 1
ATOM 672 C CA . ASP A 1 83 ? 0.65 -7.254 -1.025 1 97.81 83 ASP A CA 1
ATOM 673 C C . ASP A 1 83 ? 1.774 -6.734 -1.921 1 97.81 83 ASP A C 1
ATOM 675 O O . ASP A 1 83 ? 2.139 -5.559 -1.853 1 97.81 83 ASP A O 1
ATOM 679 N N . VAL A 1 84 ? 2.383 -7.594 -2.646 1 98.81 84 VAL A N 1
ATOM 680 C CA . VAL A 1 84 ? 3.352 -7.203 -3.664 1 98.81 84 VAL A CA 1
ATOM 681 C C . VAL A 1 84 ? 3.123 -8.016 -4.938 1 98.81 84 VAL A C 1
ATOM 683 O O . VAL A 1 84 ? 2.834 -9.211 -4.871 1 98.81 84 VAL A O 1
ATOM 686 N N . MET A 1 85 ? 3.262 -7.328 -6.074 1 97.88 85 MET A N 1
ATOM 687 C CA . MET A 1 85 ? 3.051 -7.949 -7.379 1 97.88 85 MET A CA 1
ATOM 688 C C . MET A 1 85 ? 4.094 -7.469 -8.383 1 97.88 85 MET A C 1
ATOM 690 O O . MET A 1 85 ? 4.43 -6.285 -8.414 1 97.88 85 MET A O 1
ATOM 694 N N . VAL A 1 86 ? 4.641 -8.422 -9.188 1 98.44 86 VAL A N 1
ATOM 695 C CA . VAL A 1 86 ? 5.566 -8.086 -10.258 1 98.44 86 VAL A CA 1
ATOM 696 C C . VAL A 1 86 ? 4.973 -8.5 -11.602 1 98.44 86 VAL A C 1
ATOM 698 O O . VAL A 1 86 ? 4.492 -9.625 -11.758 1 98.44 86 VAL A O 1
ATOM 701 N N . VAL A 1 87 ? 4.996 -7.594 -12.555 1 97.31 87 VAL A N 1
ATOM 702 C CA . VAL A 1 87 ? 4.504 -7.852 -13.906 1 97.31 87 VAL A CA 1
ATOM 703 C C . VAL A 1 87 ? 5.582 -7.484 -14.922 1 97.31 87 VAL A C 1
ATOM 705 O O . VAL A 1 87 ? 6.016 -6.332 -14.992 1 97.31 87 VAL A O 1
ATOM 708 N N . CYS A 1 88 ? 6.188 -8.367 -15.758 1 94.25 88 CYS A N 1
ATOM 709 C CA . CYS A 1 88 ? 7.246 -8.102 -16.719 1 94.25 88 CYS A CA 1
ATOM 710 C C . CYS A 1 88 ? 6.699 -8.117 -18.156 1 94.25 88 CYS A C 1
ATOM 712 O O . CYS A 1 88 ? 7.363 -7.66 -19.078 1 94.25 88 CYS A O 1
ATOM 714 N N . GLY A 1 89 ? 5.551 -8.336 -18.5 1 77.69 89 GLY A N 1
ATOM 715 C CA . GLY A 1 89 ? 5.016 -8.438 -19.844 1 77.69 89 GLY A CA 1
ATOM 716 C C . GLY A 1 89 ? 4.629 -7.094 -20.438 1 77.69 89 GLY A C 1
ATOM 717 O O . GLY A 1 89 ? 4.809 -6.055 -19.797 1 77.69 89 GLY A O 1
ATOM 718 N N . GLU A 1 90 ? 4.438 -7.211 -21.922 1 67.69 90 GLU A N 1
ATOM 719 C CA . GLU A 1 90 ? 4.16 -6.059 -22.766 1 67.69 90 GLU A CA 1
ATOM 720 C C . GLU A 1 90 ? 2.83 -5.406 -22.406 1 67.69 90 GLU A C 1
ATOM 722 O O . GLU A 1 90 ? 2.006 -6.012 -21.719 1 67.69 90 GLU A O 1
ATOM 727 N N . GLY A 1 91 ? 2.461 -4.023 -22.406 1 58.81 91 GLY A N 1
ATOM 728 C CA . GLY A 1 91 ? 1.294 -3.195 -22.672 1 58.81 91 GLY A CA 1
ATOM 729 C C . GLY A 1 91 ? 0.916 -2.311 -21.5 1 58.81 91 GLY A C 1
ATOM 730 O O . GLY A 1 91 ? 1.441 -2.475 -20.391 1 58.81 91 GLY A O 1
ATOM 731 N N . PRO A 1 92 ? 0.386 -1.308 -22.109 1 57.94 92 PRO A N 1
ATOM 732 C CA . PRO A 1 92 ? -0.083 -0.538 -20.953 1 57.94 92 PRO A CA 1
ATOM 733 C C . PRO A 1 92 ? -1.033 -1.333 -20.062 1 57.94 92 PRO A C 1
ATOM 735 O O . PRO A 1 92 ? -1.969 -1.966 -20.562 1 57.94 92 PRO A O 1
ATOM 738 N N . PRO A 1 93 ? -0.682 -1.542 -18.938 1 63.25 93 PRO A N 1
ATOM 739 C CA . PRO A 1 93 ? -1.602 -2.17 -17.984 1 63.25 93 PRO A CA 1
ATOM 740 C C . PRO A 1 93 ? -2.961 -1.478 -17.938 1 63.25 93 PRO A C 1
ATOM 742 O O . PRO A 1 93 ? -3.074 -0.302 -18.281 1 63.25 93 PRO A O 1
ATOM 745 N N . HIS A 1 94 ? -4.082 -2.281 -17.938 1 85.81 94 HIS A N 1
ATOM 746 C CA . HIS A 1 94 ? -5.309 -1.626 -17.5 1 85.81 94 HIS A CA 1
ATOM 747 C C . HIS A 1 94 ? -5.039 -0.66 -16.359 1 85.81 94 HIS A C 1
ATOM 749 O O . HIS A 1 94 ? -4.23 -0.952 -15.469 1 85.81 94 HIS A O 1
ATOM 755 N N . PRO A 1 95 ? -5.559 0.484 -16.438 1 91.5 95 PRO A N 1
ATOM 756 C CA . PRO A 1 95 ? -5.254 1.506 -15.438 1 91.5 95 PRO A CA 1
ATOM 757 C C . PRO A 1 95 ? -5.574 1.048 -14.016 1 91.5 95 PRO A C 1
ATOM 759 O O . PRO A 1 95 ? -5.059 1.612 -13.047 1 91.5 95 PRO A O 1
ATOM 762 N N . TYR A 1 96 ? -6.348 -0.075 -13.984 1 91.69 96 TYR A N 1
ATOM 763 C CA . TYR A 1 96 ? -6.828 -0.351 -12.641 1 91.69 96 TYR A CA 1
ATOM 764 C C . TYR A 1 96 ? -6.59 -1.808 -12.258 1 91.69 96 TYR A C 1
ATOM 766 O O . TYR A 1 96 ? -6.91 -2.229 -11.148 1 91.69 96 TYR A O 1
ATOM 774 N N . TYR A 1 97 ? -6.109 -2.588 -13.172 1 93 97 TYR A N 1
ATOM 775 C CA . TYR A 1 97 ? -5.812 -3.959 -12.773 1 93 97 TYR A CA 1
ATOM 776 C C . TYR A 1 97 ? -4.75 -4.57 -13.68 1 93 97 TYR A C 1
ATOM 778 O O . TYR A 1 97 ? -4.523 -4.094 -14.797 1 93 97 TYR A O 1
ATOM 786 N N . GLU A 1 98 ? -4.062 -5.52 -13.188 1 95.44 98 GLU A N 1
ATOM 787 C CA . GLU A 1 98 ? -3.166 -6.395 -13.93 1 95.44 98 GLU A CA 1
ATOM 788 C C . GLU A 1 98 ? -3.736 -7.805 -14.047 1 95.44 98 GLU A C 1
ATOM 790 O O . GLU A 1 98 ? -4.625 -8.188 -13.281 1 95.44 98 GLU A O 1
ATOM 795 N N . GLU A 1 99 ? -3.197 -8.594 -14.969 1 94.75 99 GLU A N 1
ATOM 796 C CA . GLU A 1 99 ? -3.783 -9.914 -15.195 1 94.75 99 GLU A CA 1
ATOM 797 C C . GLU A 1 99 ? -2.705 -10.984 -15.289 1 94.75 99 GLU A C 1
ATOM 799 O O . GLU A 1 99 ? -3 -12.18 -15.188 1 94.75 99 GLU A O 1
ATOM 804 N N . ALA A 1 100 ? -1.429 -10.539 -15.484 1 95.81 100 ALA A N 1
ATOM 805 C CA . ALA A 1 100 ? -0.406 -11.531 -15.805 1 95.81 100 ALA A CA 1
ATOM 806 C C . ALA A 1 100 ? 0.859 -11.297 -14.984 1 95.81 100 ALA A C 1
ATOM 808 O O . ALA A 1 100 ? 1.928 -11.031 -15.539 1 95.81 100 ALA A O 1
ATOM 809 N N . PRO A 1 101 ? 0.78 -11.5 -13.664 1 97.19 101 PRO A N 1
ATOM 810 C CA . PRO A 1 101 ? 1.976 -11.352 -12.828 1 97.19 101 PRO A CA 1
ATOM 811 C C . PRO A 1 101 ? 2.941 -12.523 -12.969 1 97.19 101 PRO A C 1
ATOM 813 O O . PRO A 1 101 ? 2.51 -13.656 -13.195 1 97.19 101 PRO A O 1
ATOM 816 N N . CYS A 1 102 ? 4.195 -12.195 -12.82 1 98.19 102 CYS A N 1
ATOM 817 C CA . CYS A 1 102 ? 5.176 -13.281 -12.773 1 98.19 102 CYS A CA 1
ATOM 818 C C . CYS A 1 102 ? 5.531 -13.633 -11.336 1 98.19 102 CYS A C 1
ATOM 820 O O . CYS A 1 102 ? 6.078 -14.703 -11.078 1 98.19 102 CYS A O 1
ATOM 822 N N . ALA A 1 103 ? 5.281 -12.758 -10.391 1 98.81 103 ALA A N 1
ATOM 823 C CA . ALA A 1 103 ? 5.492 -13.008 -8.961 1 98.81 103 ALA A CA 1
ATOM 824 C C . ALA A 1 103 ? 4.43 -12.312 -8.117 1 98.81 103 ALA A C 1
ATOM 826 O O . ALA A 1 103 ? 4.039 -11.18 -8.414 1 98.81 103 ALA A O 1
ATOM 827 N N . VAL A 1 104 ? 3.951 -12.984 -7.082 1 98.88 104 VAL A N 1
ATOM 828 C CA . VAL A 1 104 ? 3.002 -12.453 -6.109 1 98.88 104 VAL A CA 1
ATOM 829 C C . VAL A 1 104 ? 3.477 -12.773 -4.695 1 98.88 104 VAL A C 1
ATOM 831 O O . VAL A 1 104 ? 3.941 -13.891 -4.43 1 98.88 104 VAL A O 1
ATOM 834 N N . VAL A 1 105 ? 3.379 -11.797 -3.834 1 98.94 105 VAL A N 1
ATOM 835 C CA . VAL A 1 105 ? 3.764 -11.977 -2.438 1 98.94 105 VAL A CA 1
ATOM 836 C C . VAL A 1 105 ? 2.582 -11.641 -1.53 1 98.94 105 VAL A C 1
ATOM 838 O O . VAL A 1 105 ? 1.897 -10.633 -1.732 1 98.94 105 VAL A O 1
ATOM 841 N N . GLU A 1 106 ? 2.295 -12.484 -0.593 1 98.75 106 GLU A N 1
ATOM 842 C CA . GLU A 1 106 ? 1.376 -12.211 0.507 1 98.75 106 GLU A CA 1
ATOM 843 C C . GLU A 1 106 ? 2.094 -12.266 1.853 1 98.75 106 GLU A C 1
ATOM 845 O O . GLU A 1 106 ? 2.795 -13.234 2.146 1 98.75 106 GLU A O 1
ATOM 850 N N . VAL A 1 107 ? 2 -11.25 2.59 1 98.56 107 VAL A N 1
ATOM 851 C CA . VAL A 1 107 ? 2.465 -11.25 3.975 1 98.56 107 VAL A CA 1
ATOM 852 C C . VAL A 1 107 ? 1.365 -11.781 4.887 1 98.56 107 VAL A C 1
ATOM 854 O O . VAL A 1 107 ? 0.278 -11.211 4.969 1 98.56 107 VAL A O 1
ATOM 857 N N . LEU A 1 108 ? 1.673 -12.82 5.566 1 97.44 108 LEU A N 1
ATOM 858 C CA . LEU A 1 108 ? 0.66 -13.531 6.34 1 97.44 108 LEU A CA 1
ATOM 859 C C . LEU A 1 108 ? 0.257 -12.734 7.574 1 97.44 108 LEU A C 1
ATOM 861 O O . LEU A 1 108 ? 1.081 -12.016 8.148 1 97.44 108 LEU A O 1
ATOM 865 N N . SER A 1 109 ? -0.943 -12.836 7.871 1 93.19 109 SER A N 1
ATOM 866 C CA . SER A 1 109 ? -1.53 -12.359 9.125 1 93.19 109 SER A CA 1
ATOM 867 C C . SER A 1 109 ? -2.568 -13.344 9.656 1 93.19 109 SER A C 1
ATOM 869 O O . SER A 1 109 ? -3.057 -14.203 8.914 1 93.19 109 SER A O 1
ATOM 871 N N . PRO A 1 110 ? -2.908 -13.258 10.953 1 88.38 110 PRO A N 1
ATOM 872 C CA . PRO A 1 110 ? -3.943 -14.156 11.477 1 88.38 110 PRO A CA 1
ATOM 873 C C . PRO A 1 110 ? -5.266 -14.031 10.719 1 88.38 110 PRO A C 1
ATOM 875 O O . PRO A 1 110 ? -5.953 -15.031 10.508 1 88.38 110 PRO A O 1
ATOM 878 N N . ALA A 1 111 ? -5.609 -12.891 10.234 1 83.81 111 ALA A N 1
ATOM 879 C CA . ALA A 1 111 ? -6.902 -12.602 9.617 1 83.81 111 ALA A CA 1
ATOM 880 C C . ALA A 1 111 ? -6.969 -13.164 8.203 1 83.81 111 ALA A C 1
ATOM 882 O O . ALA A 1 111 ? -8.047 -13.5 7.711 1 83.81 111 ALA A O 1
ATOM 883 N N . THR A 1 112 ? -5.809 -13.328 7.543 1 88 112 THR A N 1
ATOM 884 C CA . THR A 1 112 ? -5.891 -13.625 6.117 1 88 112 THR A CA 1
ATOM 885 C C . THR A 1 112 ? -5.188 -14.938 5.793 1 88 112 THR A C 1
ATOM 887 O O . THR A 1 112 ? -5.316 -15.461 4.688 1 88 112 THR A O 1
ATOM 890 N N . GLU A 1 113 ? -4.562 -15.492 6.738 1 92.94 113 GLU A N 1
ATOM 891 C CA . GLU A 1 113 ? -3.695 -16.641 6.473 1 92.94 113 GLU A CA 1
ATOM 892 C C . GLU A 1 113 ? -4.465 -17.766 5.797 1 92.94 113 GLU A C 1
ATOM 894 O O . GLU A 1 113 ? -3.986 -18.359 4.832 1 92.94 113 GLU A O 1
ATOM 899 N N . ALA A 1 114 ? -5.594 -18.125 6.324 1 92.12 114 ALA A N 1
ATOM 900 C CA . ALA A 1 114 ? -6.379 -19.219 5.758 1 92.12 114 ALA A CA 1
ATOM 901 C C . ALA A 1 114 ? -6.707 -18.953 4.289 1 92.12 114 ALA A C 1
ATOM 903 O O . ALA A 1 114 ? -6.562 -19.844 3.449 1 92.12 114 ALA A O 1
ATOM 904 N N . LEU A 1 115 ? -7.117 -17.766 3.963 1 91.69 115 LEU A N 1
ATOM 905 C CA . LEU A 1 115 ? -7.43 -17.391 2.59 1 91.69 115 LEU A CA 1
ATOM 906 C C . LEU A 1 115 ? -6.188 -17.438 1.711 1 91.69 115 LEU A C 1
ATOM 908 O O . LEU A 1 115 ? -6.234 -17.969 0.595 1 91.69 115 LEU A O 1
ATOM 912 N N . ASP A 1 116 ? -5.047 -16.953 2.166 1 95.56 116 ASP A N 1
ATOM 913 C CA . ASP A 1 116 ? -3.795 -16.891 1.418 1 95.56 116 ASP A CA 1
ATOM 914 C C . ASP A 1 116 ? -3.287 -18.297 1.104 1 95.56 116 ASP A C 1
ATOM 916 O O . ASP A 1 116 ? -2.752 -18.547 0.02 1 95.56 116 ASP A O 1
ATOM 920 N N . ARG A 1 117 ? -3.57 -19.172 2.031 1 95.69 117 ARG A N 1
ATOM 921 C CA . ARG A 1 117 ? -3.014 -20.516 1.901 1 95.69 117 ARG A CA 1
ATOM 922 C C . ARG A 1 117 ? -3.945 -21.422 1.104 1 95.69 117 ARG A C 1
ATOM 924 O O . ARG A 1 117 ? -3.543 -22.5 0.659 1 95.69 117 ARG A O 1
ATOM 931 N N . ARG A 1 118 ? -5.176 -21.047 0.903 1 95.38 118 ARG A N 1
ATOM 932 C CA . ARG A 1 118 ? -6.117 -21.938 0.229 1 95.38 118 ARG A CA 1
ATOM 933 C C . ARG A 1 118 ? -6.668 -21.297 -1.04 1 95.38 118 ARG A C 1
ATOM 935 O O . ARG A 1 118 ? -6.16 -21.531 -2.137 1 95.38 118 ARG A O 1
ATOM 942 N N . GLU A 1 119 ? -7.648 -20.406 -0.859 1 95.06 119 GLU A N 1
ATOM 943 C CA . GLU A 1 119 ? -8.352 -19.844 -2.004 1 95.06 119 GLU A CA 1
ATOM 944 C C . GLU A 1 119 ? -7.414 -19.031 -2.895 1 95.06 119 GLU A C 1
ATOM 946 O O . GLU A 1 119 ? -7.352 -19.266 -4.105 1 95.06 119 GLU A O 1
ATOM 951 N N . LYS A 1 120 ? -6.684 -18.156 -2.293 1 97.62 120 LYS A N 1
ATOM 952 C CA . LYS A 1 120 ? -5.789 -17.328 -3.092 1 97.62 120 LYS A CA 1
ATOM 953 C C . LYS A 1 120 ? -4.695 -18.172 -3.744 1 97.62 120 LYS A C 1
ATOM 955 O O . LYS A 1 120 ? -4.344 -17.938 -4.906 1 97.62 120 LYS A O 1
ATOM 960 N N . ARG A 1 121 ? -4.203 -19.094 -2.973 1 97.94 121 ARG A N 1
ATOM 961 C CA . ARG A 1 121 ? -3.182 -19.969 -3.537 1 97.94 121 ARG A CA 1
ATOM 962 C C . ARG A 1 121 ? -3.688 -20.656 -4.801 1 97.94 121 ARG A C 1
ATOM 964 O O . ARG A 1 121 ? -3.027 -20.625 -5.84 1 97.94 121 ARG A O 1
ATOM 971 N N . ALA A 1 122 ? -4.852 -21.297 -4.695 1 97.62 122 ALA A N 1
ATOM 972 C CA . ALA A 1 122 ? -5.418 -22.016 -5.836 1 97.62 122 ALA A CA 1
ATOM 973 C C . ALA A 1 122 ? -5.586 -21.094 -7.035 1 97.62 122 ALA A C 1
ATOM 975 O O . ALA A 1 122 ? -5.262 -21.469 -8.164 1 97.62 122 ALA A O 1
ATOM 976 N N . MET A 1 123 ? -6.043 -19.906 -6.832 1 97.94 123 MET A N 1
ATOM 977 C CA . MET A 1 123 ? -6.277 -18.938 -7.902 1 97.94 123 MET A CA 1
ATOM 978 C C . MET A 1 123 ? -4.957 -18.469 -8.508 1 97.94 123 MET A C 1
ATOM 980 O O . MET A 1 123 ? -4.805 -18.453 -9.727 1 97.94 123 MET A O 1
ATOM 984 N N . TYR A 1 124 ? -3.979 -18.094 -7.641 1 98.69 124 TYR A N 1
ATOM 985 C CA . TYR A 1 124 ? -2.697 -17.609 -8.141 1 98.69 124 TYR A CA 1
ATOM 986 C C . TYR A 1 124 ? -1.979 -18.688 -8.945 1 98.69 124 TYR A C 1
ATOM 988 O O . TYR A 1 124 ? -1.445 -18.406 -10.023 1 98.69 124 TYR A O 1
ATOM 996 N N . LEU A 1 125 ? -2.025 -19.891 -8.461 1 98.44 125 LEU A N 1
ATOM 997 C CA . LEU A 1 125 ? -1.286 -20.969 -9.109 1 98.44 125 LEU A CA 1
ATOM 998 C C . LEU A 1 125 ? -1.938 -21.359 -10.438 1 98.44 125 LEU A C 1
ATOM 1000 O O . LEU A 1 125 ? -1.328 -22.047 -11.258 1 98.44 125 LEU A O 1
ATOM 1004 N N . SER A 1 126 ? -3.143 -20.953 -10.648 1 97.81 126 SER A N 1
ATOM 1005 C CA . SER A 1 126 ? -3.824 -21.234 -11.906 1 97.81 126 SER A CA 1
ATOM 1006 C C . SER A 1 126 ? -3.361 -20.297 -13.016 1 97.81 126 SER A C 1
ATOM 1008 O O . SER A 1 126 ? -3.68 -20.5 -14.188 1 97.81 126 SER A O 1
ATOM 1010 N N . LEU A 1 127 ? -2.627 -19.234 -12.695 1 97.12 127 LEU A N 1
ATOM 1011 C CA . LEU A 1 127 ? -2.156 -18.234 -13.656 1 97.12 127 LEU A CA 1
ATOM 1012 C C . LEU A 1 127 ? -0.979 -18.781 -14.461 1 97.12 127 LEU A C 1
ATOM 1014 O O . LEU A 1 127 ? 0.039 -19.172 -13.891 1 97.12 127 LEU A O 1
ATOM 1018 N N . ASP A 1 128 ? -1.039 -18.641 -15.766 1 96.19 128 ASP A N 1
ATOM 1019 C CA . ASP A 1 128 ? 0.012 -19.156 -16.641 1 96.19 128 ASP A CA 1
ATOM 1020 C C . ASP A 1 128 ? 1.284 -18.312 -16.516 1 96.19 128 ASP A C 1
ATOM 1022 O O . ASP A 1 128 ? 2.389 -18.828 -16.719 1 96.19 128 ASP A O 1
ATOM 1026 N N . SER A 1 129 ? 1.104 -17.078 -16.141 1 96.5 129 SER A N 1
ATOM 1027 C CA . SER A 1 129 ? 2.23 -16.141 -16.094 1 96.5 129 SER A CA 1
ATOM 1028 C C . SER A 1 129 ? 3.023 -16.297 -14.805 1 96.5 129 SER A C 1
ATOM 1030 O O . SER A 1 129 ? 4.164 -15.836 -14.711 1 96.5 129 SER A O 1
ATOM 1032 N N . LEU A 1 130 ? 2.436 -16.906 -13.797 1 98.12 130 LEU A N 1
ATOM 1033 C CA . LEU A 1 130 ? 3.023 -16.891 -12.461 1 98.12 130 LEU A CA 1
ATOM 1034 C C . LEU A 1 130 ? 4.215 -17.844 -12.383 1 98.12 130 LEU A C 1
ATOM 1036 O O . LEU A 1 130 ? 4.117 -19 -12.789 1 98.12 130 LEU A O 1
ATOM 1040 N N . GLN A 1 131 ? 5.285 -17.344 -11.852 1 98.56 131 GLN A N 1
ATOM 1041 C CA . GLN A 1 131 ? 6.492 -18.141 -11.656 1 98.56 131 GLN A CA 1
ATOM 1042 C C . GLN A 1 131 ? 6.738 -18.422 -10.18 1 98.56 131 GLN A C 1
ATOM 1044 O O . GLN A 1 131 ? 7.328 -19.438 -9.82 1 98.56 131 GLN A O 1
ATOM 1049 N N . VAL A 1 132 ? 6.285 -17.469 -9.344 1 98.75 132 VAL A N 1
ATOM 1050 C CA . VAL A 1 132 ? 6.488 -17.641 -7.906 1 98.75 132 VAL A CA 1
ATOM 1051 C C . VAL A 1 132 ? 5.324 -17 -7.145 1 98.75 132 VAL A C 1
ATOM 1053 O O . VAL A 1 132 ? 4.934 -15.867 -7.422 1 98.75 132 VAL A O 1
ATOM 1056 N N . TYR A 1 133 ? 4.703 -17.75 -6.25 1 98.94 133 TYR A N 1
ATOM 1057 C CA . TYR A 1 133 ? 3.84 -17.25 -5.188 1 98.94 133 TYR A CA 1
ATOM 1058 C C . TYR A 1 133 ? 4.516 -17.391 -3.828 1 98.94 133 TYR A C 1
ATOM 1060 O O . TYR A 1 133 ? 4.844 -18.5 -3.402 1 98.94 133 TYR A O 1
ATOM 1068 N N . LEU A 1 134 ? 4.723 -16.281 -3.182 1 98.94 134 LEU A N 1
ATOM 1069 C CA . LEU A 1 134 ? 5.508 -16.266 -1.952 1 98.94 134 LEU A CA 1
ATOM 1070 C C . LEU A 1 134 ? 4.648 -15.852 -0.763 1 98.94 134 LEU A C 1
ATOM 1072 O O . LEU A 1 134 ? 4.004 -14.797 -0.793 1 98.94 134 LEU A O 1
ATOM 1076 N N . LEU A 1 135 ? 4.613 -16.703 0.229 1 98.88 135 LEU A N 1
ATOM 1077 C CA . LEU A 1 135 ? 4.055 -16.391 1.538 1 98.88 135 LEU A CA 1
ATOM 1078 C C . LEU A 1 135 ? 5.156 -16.016 2.523 1 98.88 135 LEU A C 1
ATOM 1080 O O . LEU A 1 135 ? 6.129 -16.75 2.682 1 98.88 135 LEU A O 1
ATOM 1084 N N . VAL A 1 136 ? 5.004 -14.883 3.104 1 98.81 136 VAL A N 1
ATOM 1085 C CA . VAL A 1 136 ? 5.961 -14.414 4.102 1 98.81 136 VAL A CA 1
ATOM 1086 C C . VAL A 1 136 ? 5.316 -14.453 5.488 1 98.81 136 VAL A C 1
ATOM 1088 O O . VAL A 1 136 ? 4.277 -13.828 5.711 1 98.81 136 VAL A O 1
ATOM 1091 N N . ASP A 1 137 ? 5.875 -15.133 6.41 1 98.06 137 ASP A N 1
ATOM 1092 C CA . ASP A 1 137 ? 5.406 -15.211 7.793 1 98.06 137 ASP A CA 1
ATOM 1093 C C . ASP A 1 137 ? 6.199 -14.266 8.695 1 98.06 137 ASP A C 1
ATOM 1095 O O . ASP A 1 137 ? 7.324 -14.578 9.094 1 98.06 137 ASP A O 1
ATOM 1099 N N . PRO A 1 138 ? 5.645 -13.117 8.961 1 96.81 138 PRO A N 1
ATOM 1100 C CA . PRO A 1 138 ? 6.426 -12.156 9.742 1 96.81 138 PRO A CA 1
ATOM 1101 C C . PRO A 1 138 ? 6.664 -12.617 11.18 1 96.81 138 PRO A C 1
ATOM 1103 O O . PRO A 1 138 ? 7.641 -12.203 11.812 1 96.81 138 PRO A O 1
ATOM 1106 N N . GLU A 1 139 ? 5.801 -13.469 11.703 1 94.5 139 GLU A N 1
ATOM 1107 C CA . GLU A 1 139 ? 5.957 -13.961 13.07 1 94.5 139 GLU A CA 1
ATOM 1108 C C . GLU A 1 139 ? 7.066 -15.008 13.156 1 94.5 139 GLU A C 1
ATOM 1110 O O . GLU A 1 139 ? 7.93 -14.93 14.031 1 94.5 139 GLU A O 1
ATOM 1115 N N . ARG A 1 140 ? 7.062 -15.922 12.266 1 95.81 140 ARG A N 1
ATOM 1116 C CA . ARG A 1 140 ? 8.055 -16.984 12.273 1 95.81 140 ARG A CA 1
ATOM 1117 C C . ARG A 1 140 ? 9.297 -16.578 11.492 1 95.81 140 ARG A C 1
ATOM 1119 O O . ARG A 1 140 ? 10.328 -17.266 11.547 1 95.81 140 ARG A O 1
ATOM 1126 N N . ARG A 1 141 ? 9.188 -15.445 10.812 1 97.12 141 ARG A N 1
ATOM 1127 C CA . ARG A 1 141 ? 10.258 -14.992 9.93 1 97.12 141 ARG A CA 1
ATOM 1128 C C . ARG A 1 141 ? 10.711 -16.109 8.992 1 97.12 141 ARG A C 1
ATOM 1130 O O . ARG A 1 141 ? 11.875 -16.5 9.008 1 97.12 141 ARG A O 1
ATOM 1137 N N . ARG A 1 142 ? 9.805 -16.516 8.156 1 98 142 ARG A N 1
ATOM 1138 C CA . ARG A 1 142 ? 10 -17.625 7.227 1 98 142 ARG A CA 1
ATOM 1139 C C . ARG A 1 142 ? 9.258 -17.375 5.922 1 98 142 ARG A C 1
ATOM 1141 O O . ARG A 1 142 ? 8.234 -16.688 5.898 1 98 142 ARG A O 1
ATOM 1148 N N . PHE A 1 143 ? 9.82 -18.031 4.902 1 98.69 143 PHE A N 1
ATOM 1149 C CA . PHE A 1 143 ? 9.18 -18 3.59 1 98.69 143 PHE A CA 1
ATOM 1150 C C . PHE A 1 143 ? 8.547 -19.344 3.273 1 98.69 143 PHE A C 1
ATOM 1152 O O . PHE A 1 143 ? 9.109 -20.406 3.586 1 98.69 143 PHE A O 1
ATOM 1159 N N . THR A 1 144 ? 7.406 -19.406 2.742 1 98.75 144 THR A N 1
ATOM 1160 C CA . THR A 1 144 ? 6.836 -20.516 1.974 1 98.75 144 THR A CA 1
ATOM 1161 C C . THR A 1 144 ? 6.598 -20.094 0.526 1 98.75 144 THR A C 1
ATOM 1163 O O . THR A 1 144 ? 5.828 -19.172 0.261 1 98.75 144 THR A O 1
ATOM 1166 N N . ALA A 1 145 ? 7.281 -20.766 -0.363 1 98.75 145 ALA A N 1
ATOM 1167 C CA . ALA A 1 145 ? 7.184 -20.391 -1.771 1 98.75 145 ALA A CA 1
ATOM 1168 C C . ALA A 1 145 ? 6.594 -21.531 -2.6 1 98.75 145 ALA A C 1
ATOM 1170 O O . ALA A 1 145 ? 6.887 -22.703 -2.355 1 98.75 145 ALA A O 1
ATOM 1171 N N . TYR A 1 146 ? 5.719 -21.188 -3.51 1 98.81 146 TYR A N 1
ATOM 1172 C CA . TYR A 1 146 ? 5.301 -22.047 -4.609 1 98.81 146 TYR A CA 1
ATOM 1173 C C . TYR A 1 146 ? 5.973 -21.625 -5.914 1 98.81 146 TYR A C 1
ATOM 1175 O O . TYR A 1 146 ? 5.625 -20.594 -6.496 1 98.81 146 TYR A O 1
ATOM 1183 N N . ARG A 1 147 ? 6.859 -22.422 -6.352 1 98.12 147 ARG A N 1
ATOM 1184 C CA . ARG A 1 147 ? 7.676 -22.078 -7.512 1 98.12 147 ARG A CA 1
ATOM 1185 C C . ARG A 1 147 ? 7.328 -22.969 -8.703 1 98.12 147 ARG A C 1
ATOM 1187 O O . ARG A 1 147 ? 7.211 -24.188 -8.562 1 98.12 147 ARG A O 1
ATOM 1194 N N . LEU A 1 148 ? 7.191 -22.344 -9.859 1 97.94 148 LEU A N 1
ATOM 1195 C CA . LEU A 1 148 ? 6.883 -23.078 -11.078 1 97.94 148 LEU A CA 1
ATOM 1196 C C . LEU A 1 148 ? 8.109 -23.844 -11.57 1 97.94 148 LEU A C 1
ATOM 1198 O O . LEU A 1 148 ? 9.195 -23.281 -11.688 1 97.94 148 LEU A O 1
ATOM 1202 N N . THR A 1 149 ? 7.867 -25.109 -11.797 1 96.12 149 THR A N 1
ATOM 1203 C CA . THR A 1 149 ? 8.844 -26 -12.414 1 96.12 149 THR A CA 1
ATOM 1204 C C . THR A 1 149 ? 8.258 -26.656 -13.656 1 96.12 149 THR A C 1
ATOM 1206 O O . THR A 1 149 ? 7.066 -26.516 -13.938 1 96.12 149 THR A O 1
ATOM 1209 N N . PRO A 1 150 ? 9.031 -27.312 -14.422 1 94.88 150 PRO A N 1
ATOM 1210 C CA . PRO A 1 150 ? 8.492 -28.031 -15.578 1 94.88 150 PRO A CA 1
ATOM 1211 C C . PRO A 1 150 ? 7.398 -29.031 -15.195 1 94.88 150 PRO A C 1
ATOM 1213 O O . PRO A 1 150 ? 6.531 -29.344 -16.016 1 94.88 150 PRO A O 1
ATOM 1216 N N . GLU A 1 151 ? 7.422 -29.578 -13.945 1 95.06 151 GLU A N 1
ATOM 1217 C CA . GLU A 1 151 ? 6.461 -30.578 -13.469 1 95.06 151 GLU A CA 1
ATOM 1218 C C . GLU A 1 151 ? 5.289 -29.906 -12.758 1 95.06 151 GLU A C 1
ATOM 1220 O O . GLU A 1 151 ? 4.371 -30.594 -12.297 1 95.06 151 GLU A O 1
ATOM 1225 N N . GLY A 1 152 ? 5.328 -28.641 -12.711 1 96.75 152 GLY A N 1
ATOM 1226 C CA . GLY A 1 152 ? 4.309 -27.906 -11.977 1 96.75 152 GLY A CA 1
ATOM 1227 C C . GLY A 1 152 ? 4.863 -27.141 -10.797 1 96.75 152 GLY A C 1
ATOM 1228 O O . GLY A 1 152 ? 6.078 -27 -10.648 1 96.75 152 GLY A O 1
ATOM 1229 N N . PHE A 1 153 ? 3.949 -26.578 -9.992 1 98.12 153 PHE A N 1
ATOM 1230 C CA . PHE A 1 153 ? 4.391 -25.781 -8.852 1 98.12 153 PHE A CA 1
ATOM 1231 C C . PHE A 1 153 ? 4.891 -26.688 -7.73 1 98.12 153 PHE A C 1
ATOM 1233 O O . PHE A 1 153 ? 4.258 -27.703 -7.41 1 98.12 153 PHE A O 1
ATOM 1240 N N . VAL A 1 154 ? 5.965 -26.281 -7.113 1 98.06 154 VAL A N 1
ATOM 1241 C CA . VAL A 1 154 ? 6.535 -26.984 -5.969 1 98.06 154 VAL A CA 1
ATOM 1242 C C . VAL A 1 154 ? 6.598 -26.031 -4.766 1 98.06 154 VAL A C 1
ATOM 1244 O O . VAL A 1 154 ? 6.988 -24.875 -4.898 1 98.06 154 VAL A O 1
ATOM 1247 N N . GLU A 1 155 ? 6.184 -26.594 -3.639 1 98.12 155 GLU A N 1
ATOM 1248 C CA . GLU A 1 155 ? 6.234 -25.828 -2.395 1 98.12 155 GLU A CA 1
ATOM 1249 C C . GLU A 1 155 ? 7.605 -25.938 -1.736 1 98.12 155 GLU A C 1
ATOM 1251 O O . GLU A 1 155 ? 8.148 -27.047 -1.6 1 98.12 155 GLU A O 1
ATOM 1256 N N . GLU A 1 156 ? 8.156 -24.812 -1.388 1 97.62 156 GLU A N 1
ATOM 1257 C CA . GLU A 1 156 ? 9.43 -24.75 -0.679 1 97.62 156 GLU A CA 1
ATOM 1258 C C . GLU A 1 156 ? 9.352 -23.812 0.529 1 97.62 156 GLU A C 1
ATOM 1260 O O . GLU A 1 156 ? 8.68 -22.781 0.48 1 97.62 156 GLU A O 1
ATOM 1265 N N . GLU A 1 157 ? 9.977 -24.25 1.575 1 97.62 157 GLU A N 1
ATOM 1266 C CA . GLU A 1 157 ? 10.086 -23.438 2.773 1 97.62 157 GLU A CA 1
ATOM 1267 C C . GLU A 1 157 ? 11.547 -23.109 3.088 1 97.62 157 GLU A C 1
ATOM 1269 O O . GLU A 1 157 ? 12.43 -23.953 2.932 1 97.62 157 GLU A O 1
ATOM 1274 N N . GLY A 1 158 ? 11.789 -21.828 3.449 1 97.44 158 GLY A N 1
ATOM 1275 C CA . GLY A 1 158 ? 13.148 -21.469 3.809 1 97.44 158 GLY A CA 1
ATOM 1276 C C . GLY A 1 158 ? 13.328 -19.984 4.07 1 97.44 158 GLY A C 1
ATOM 1277 O O . GLY A 1 158 ? 12.367 -19.281 4.395 1 97.44 158 GLY A O 1
ATOM 1278 N N . GLU A 1 159 ? 14.625 -19.641 4.008 1 98.12 159 GLU A N 1
ATOM 1279 C CA . GLU A 1 159 ? 14.977 -18.266 4.367 1 98.12 159 GLU A CA 1
ATOM 1280 C C . GLU A 1 159 ? 15.367 -17.453 3.135 1 98.12 159 GLU A C 1
ATOM 1282 O O . GLU A 1 159 ? 15.773 -16.297 3.25 1 98.12 159 GLU A O 1
ATOM 1287 N N . GLU A 1 160 ? 15.297 -18.078 2.037 1 98.56 160 GLU A N 1
ATOM 1288 C CA . GLU A 1 160 ? 15.539 -17.422 0.756 1 98.56 160 GLU A CA 1
ATOM 1289 C C . GLU A 1 160 ? 14.672 -18.031 -0.345 1 98.56 160 GLU A C 1
ATOM 1291 O O . GLU A 1 160 ? 14.188 -19.156 -0.213 1 98.56 160 GLU A O 1
ATOM 1296 N N . VAL A 1 161 ? 14.398 -17.297 -1.366 1 98.44 161 VAL A N 1
ATOM 1297 C CA . VAL A 1 161 ? 13.617 -17.781 -2.502 1 98.44 161 VAL A CA 1
ATOM 1298 C C . VAL A 1 161 ? 14.094 -17.094 -3.781 1 98.44 161 VAL A C 1
ATOM 1300 O O . VAL A 1 161 ? 14.414 -15.898 -3.775 1 98.44 161 VAL A O 1
ATOM 1303 N N . ASP A 1 162 ? 14.195 -17.906 -4.836 1 98.12 162 ASP A N 1
ATOM 1304 C CA . ASP A 1 162 ? 14.5 -17.344 -6.148 1 98.12 162 ASP A CA 1
ATOM 1305 C C . ASP A 1 162 ? 13.25 -16.734 -6.793 1 98.12 162 ASP A C 1
ATOM 1307 O O . ASP A 1 162 ? 12.172 -17.344 -6.75 1 98.12 162 ASP A O 1
ATOM 1311 N N . VAL A 1 163 ? 13.352 -15.57 -7.324 1 98.44 163 VAL A N 1
ATOM 1312 C CA . VAL A 1 163 ? 12.344 -14.906 -8.148 1 98.44 163 VAL A CA 1
ATOM 1313 C C . VAL A 1 163 ? 12.859 -14.766 -9.578 1 98.44 163 VAL A C 1
ATOM 1315 O O . VAL A 1 163 ? 13.453 -13.742 -9.938 1 98.44 163 VAL A O 1
ATOM 1318 N N . PRO A 1 164 ? 12.562 -15.672 -10.406 1 97.5 164 PRO A N 1
ATOM 1319 C CA . PRO A 1 164 ? 13.242 -15.797 -11.695 1 97.5 164 PRO A CA 1
ATOM 1320 C C . PRO A 1 164 ? 13 -14.602 -12.609 1 97.5 164 PRO A C 1
ATOM 1322 O O . PRO A 1 164 ? 13.93 -14.125 -13.266 1 97.5 164 PRO A O 1
ATOM 1325 N N . CYS A 1 165 ? 11.812 -14.094 -12.648 1 97.31 165 CYS A N 1
ATOM 1326 C CA . CYS A 1 165 ? 11.508 -13.008 -13.578 1 97.31 165 CYS A CA 1
ATOM 1327 C C . CYS A 1 165 ? 12.336 -11.766 -13.242 1 97.31 165 CYS A C 1
ATOM 1329 O O . CYS A 1 165 ? 12.508 -10.891 -14.086 1 97.31 165 CYS A O 1
ATOM 1331 N N . LEU A 1 166 ? 12.852 -11.711 -12.023 1 98.31 166 LEU A N 1
ATOM 1332 C CA . LEU A 1 166 ? 13.664 -10.57 -11.617 1 98.31 166 LEU A CA 1
ATOM 1333 C C . LEU A 1 166 ? 15.133 -10.953 -11.531 1 98.31 166 LEU A C 1
ATOM 1335 O O . LEU A 1 166 ? 15.977 -10.117 -11.188 1 98.31 166 LEU A O 1
ATOM 1339 N N . ASP A 1 167 ? 15.445 -12.172 -11.82 1 97.94 167 ASP A N 1
ATOM 1340 C CA . ASP A 1 167 ? 16.781 -12.688 -11.594 1 97.94 167 ASP A CA 1
ATOM 1341 C C . ASP A 1 167 ? 17.297 -12.297 -10.211 1 97.94 167 ASP A C 1
ATOM 1343 O O . ASP A 1 167 ? 18.391 -11.734 -10.086 1 97.94 167 ASP A O 1
ATOM 1347 N N . LEU A 1 168 ? 16.469 -12.523 -9.234 1 98.5 168 LEU A N 1
ATOM 1348 C CA . LEU A 1 168 ? 16.734 -12.062 -7.879 1 98.5 168 LEU A CA 1
ATOM 1349 C C . LEU A 1 168 ? 16.578 -13.203 -6.879 1 98.5 168 LEU A C 1
ATOM 1351 O O . LEU A 1 168 ? 15.633 -13.992 -6.98 1 98.5 168 LEU A O 1
ATOM 1355 N N . ARG A 1 169 ? 17.516 -13.344 -5.973 1 98.62 169 ARG A N 1
ATOM 1356 C CA . ARG A 1 169 ? 17.344 -14.164 -4.781 1 98.62 169 ARG A CA 1
ATOM 1357 C C . ARG A 1 169 ? 16.906 -13.312 -3.592 1 98.62 169 ARG A C 1
ATOM 1359 O O . ARG A 1 169 ? 17.688 -12.508 -3.072 1 98.62 169 ARG A O 1
ATOM 1366 N N . LEU A 1 170 ? 15.688 -13.398 -3.199 1 98.75 170 LEU A N 1
ATOM 1367 C CA . LEU A 1 170 ? 15.164 -12.664 -2.055 1 98.75 170 LEU A CA 1
ATOM 1368 C C . LEU A 1 170 ? 15.492 -13.375 -0.75 1 98.75 170 LEU A C 1
ATOM 1370 O O . LEU A 1 170 ? 15.312 -14.586 -0.637 1 98.75 170 LEU A O 1
ATOM 1374 N N . THR A 1 171 ? 15.992 -12.664 0.221 1 98.81 171 THR A N 1
ATOM 1375 C CA . THR A 1 171 ? 16.359 -13.25 1.505 1 98.81 171 THR A CA 1
ATOM 1376 C C . THR A 1 171 ? 15.5 -12.688 2.627 1 98.81 171 THR A C 1
ATOM 1378 O O . THR A 1 171 ? 14.836 -11.664 2.451 1 98.81 171 THR A O 1
ATOM 1381 N N . LEU A 1 172 ? 15.508 -13.398 3.775 1 98.5 172 LEU A N 1
ATOM 1382 C CA . LEU A 1 172 ? 14.82 -12.875 4.953 1 98.5 172 LEU A CA 1
ATOM 1383 C C . LEU A 1 172 ? 15.398 -11.531 5.371 1 98.5 172 LEU A C 1
ATOM 1385 O O . LEU A 1 172 ? 14.68 -10.664 5.875 1 98.5 172 LEU A O 1
ATOM 1389 N N . GLU A 1 173 ? 16.672 -11.344 5.133 1 97.25 173 GLU A N 1
ATOM 1390 C CA . GLU A 1 173 ? 17.297 -10.055 5.441 1 97.25 173 GLU A CA 1
ATOM 1391 C C . GLU A 1 173 ? 16.688 -8.938 4.609 1 97.25 173 GLU A C 1
ATOM 1393 O O . GLU A 1 173 ? 16.453 -7.836 5.117 1 97.25 173 GLU A O 1
ATOM 1398 N N . ASP A 1 174 ? 16.422 -9.211 3.359 1 97.88 174 ASP A N 1
ATOM 1399 C CA . ASP A 1 174 ? 15.758 -8.234 2.498 1 97.88 174 ASP A CA 1
ATOM 1400 C C . ASP A 1 174 ? 14.391 -7.844 3.061 1 97.88 174 ASP A C 1
ATOM 1402 O O . ASP A 1 174 ? 14.062 -6.66 3.127 1 97.88 174 ASP A O 1
ATOM 1406 N N . ALA A 1 175 ? 13.641 -8.844 3.467 1 98.38 175 ALA A N 1
ATOM 1407 C CA . ALA A 1 175 ? 12.242 -8.664 3.844 1 98.38 175 ALA A CA 1
ATOM 1408 C C . ALA A 1 175 ? 12.125 -8.016 5.223 1 98.38 175 ALA A C 1
ATOM 1410 O O . ALA A 1 175 ? 11.18 -7.273 5.488 1 98.38 175 ALA A O 1
ATOM 1411 N N . PHE A 1 176 ? 13.109 -8.281 6.145 1 97.5 176 PHE A N 1
ATOM 1412 C CA . PHE A 1 176 ? 12.953 -7.91 7.543 1 97.5 176 PHE A CA 1
ATOM 1413 C C . PHE A 1 176 ? 14.023 -6.902 7.961 1 97.5 176 PHE A C 1
ATOM 1415 O O . PHE A 1 176 ? 14.43 -6.871 9.125 1 97.5 176 PHE A O 1
ATOM 1422 N N . ARG A 1 177 ? 14.516 -6.152 6.977 1 93.38 177 ARG A N 1
ATOM 1423 C CA . ARG A 1 177 ? 15.383 -5.027 7.297 1 93.38 177 ARG A CA 1
ATOM 1424 C C . ARG A 1 177 ? 14.586 -3.875 7.902 1 93.38 177 ARG A C 1
ATOM 1426 O O . ARG A 1 177 ? 14.344 -2.865 7.238 1 93.38 177 ARG A O 1
ATOM 1433 N N . LEU A 1 178 ? 14.172 -3.982 9.172 1 84.31 178 LEU A N 1
ATOM 1434 C CA . LEU A 1 178 ? 13.219 -3.059 9.766 1 84.31 178 LEU A CA 1
ATOM 1435 C C . LEU A 1 178 ? 13.93 -2.004 10.609 1 84.31 178 LEU A C 1
ATOM 1437 O O . LEU A 1 178 ? 14.992 -2.271 11.18 1 84.31 178 LEU A O 1
ATOM 1441 N N . MET B 1 1 ? -42.062 12.75 5.926 1 32.28 1 MET B N 1
ATOM 1442 C CA . MET B 1 1 ? -40.75 13.383 6.07 1 32.28 1 MET B CA 1
ATOM 1443 C C . MET B 1 1 ? -39.719 12.383 6.586 1 32.28 1 MET B C 1
ATOM 1445 O O . MET B 1 1 ? -39.812 11.906 7.715 1 32.28 1 MET B O 1
ATOM 1449 N N . GLU B 1 2 ? -39.25 11.398 5.828 1 33.84 2 GLU B N 1
ATOM 1450 C CA . GLU B 1 2 ? -38.375 10.281 6.156 1 33.84 2 GLU B CA 1
ATOM 1451 C C . GLU B 1 2 ? -37.094 10.773 6.793 1 33.84 2 GLU B C 1
ATOM 1453 O O . GLU B 1 2 ? -36.406 11.633 6.238 1 33.84 2 GLU B O 1
ATOM 1458 N N . LYS B 1 3 ? -37.125 10.844 8.047 1 35.09 3 LYS B N 1
ATOM 1459 C CA . LYS B 1 3 ? -36.062 11.352 8.93 1 35.09 3 LYS B CA 1
ATOM 1460 C C . LYS B 1 3 ? -34.688 10.852 8.5 1 35.09 3 LYS B C 1
ATOM 1462 O O . LYS B 1 3 ? -34.438 9.641 8.453 1 35.09 3 LYS B O 1
ATOM 1467 N N . MET B 1 4 ? -34.062 11.414 7.57 1 38.47 4 MET B N 1
ATOM 1468 C CA . MET B 1 4 ? -32.688 11.078 7.285 1 38.47 4 MET B CA 1
ATOM 1469 C C . MET B 1 4 ? -31.875 10.914 8.57 1 38.47 4 MET B C 1
ATOM 1471 O O . MET B 1 4 ? -31.703 11.875 9.32 1 38.47 4 MET B O 1
ATOM 1475 N N . LEU B 1 5 ? -32.062 10.039 9.344 1 42.88 5 LEU B N 1
ATOM 1476 C CA . LEU B 1 5 ? -31.453 9.805 10.641 1 42.88 5 LEU B CA 1
ATOM 1477 C C . LEU B 1 5 ? -29.953 10.125 10.602 1 42.88 5 LEU B C 1
ATOM 1479 O O . LEU B 1 5 ? -29.203 9.5 9.859 1 42.88 5 LEU B O 1
ATOM 1483 N N . ALA B 1 6 ? -29.688 11.312 10.867 1 46.62 6 ALA B N 1
ATOM 1484 C CA . ALA B 1 6 ? -28.359 11.883 11.008 1 46.62 6 ALA B CA 1
ATOM 1485 C C . ALA B 1 6 ? -27.406 10.914 11.703 1 46.62 6 ALA B C 1
ATOM 1487 O O . ALA B 1 6 ? -27.719 10.406 12.789 1 46.62 6 ALA B O 1
ATOM 1488 N N . ARG B 1 7 ? -26.625 10.07 11.031 1 59.28 7 ARG B N 1
ATOM 1489 C CA . ARG B 1 7 ? -25.656 9.18 11.664 1 59.28 7 ARG B CA 1
ATOM 1490 C C . ARG B 1 7 ? -24.922 9.875 12.805 1 59.28 7 ARG B C 1
ATOM 1492 O O . ARG B 1 7 ? -24.5 11.023 12.672 1 59.28 7 ARG B O 1
ATOM 1499 N N . LYS B 1 8 ? -25.172 9.648 14.164 1 73.12 8 LYS B N 1
ATOM 1500 C CA . LYS B 1 8 ? -24.516 10.156 15.359 1 73.12 8 LYS B CA 1
ATOM 1501 C C . LYS B 1 8 ? -23.016 9.977 15.273 1 73.12 8 LYS B C 1
ATOM 1503 O O . LYS B 1 8 ? -22.531 8.906 14.906 1 73.12 8 LYS B O 1
ATOM 1508 N N . PRO B 1 9 ? -22.219 11.156 15.484 1 85.88 9 PRO B N 1
ATOM 1509 C CA . PRO B 1 9 ? -20.75 11.047 15.445 1 85.88 9 PRO B CA 1
ATOM 1510 C C . PRO B 1 9 ? -20.219 10 16.406 1 85.88 9 PRO B C 1
ATOM 1512 O O . PRO B 1 9 ? -20.781 9.797 17.484 1 85.88 9 PRO B O 1
ATOM 1515 N N . LEU B 1 10 ? -19.25 9.234 15.898 1 87.12 10 LEU B N 1
ATOM 1516 C CA . LEU B 1 10 ? -18.516 8.25 16.688 1 87.12 10 LEU B CA 1
ATOM 1517 C C . LEU B 1 10 ? -17.328 8.898 17.406 1 87.12 10 LEU B C 1
ATOM 1519 O O . LEU B 1 10 ? -16.703 9.812 16.875 1 87.12 10 LEU B O 1
ATOM 1523 N N . SER B 1 11 ? -17.156 8.508 18.672 1 90.38 11 SER B N 1
ATOM 1524 C CA . SER B 1 11 ? -15.891 8.883 19.281 1 90.38 11 SER B CA 1
ATOM 1525 C C . SER B 1 11 ? -14.711 8.188 18.609 1 90.38 11 SER B C 1
ATOM 1527 O O . SER B 1 11 ? -14.883 7.141 17.969 1 90.38 11 SER B O 1
ATOM 1529 N N . LEU B 1 12 ? -13.523 8.734 18.734 1 89.25 12 LEU B N 1
ATOM 1530 C CA . LEU B 1 12 ? -12.32 8.109 18.188 1 89.25 12 LEU B CA 1
ATOM 1531 C C . LEU B 1 12 ? -12.109 6.723 18.781 1 89.25 12 LEU B C 1
ATOM 1533 O O . LEU B 1 12 ? -11.727 5.789 18.078 1 89.25 12 LEU B O 1
ATOM 1537 N N . GLU B 1 13 ? -12.352 6.68 20.016 1 89.12 13 GLU B N 1
ATOM 1538 C CA . GLU B 1 13 ? -12.188 5.398 20.703 1 89.12 13 GLU B CA 1
ATOM 1539 C C . GLU B 1 13 ? -13.102 4.332 20.109 1 89.12 13 GLU B C 1
ATOM 1541 O O . GLU B 1 13 ? -12.664 3.211 19.828 1 89.12 13 GLU B O 1
ATOM 1546 N N . ARG B 1 14 ? -14.234 4.723 19.922 1 88.94 14 ARG B N 1
ATOM 1547 C CA . ARG B 1 14 ? -15.195 3.793 19.344 1 88.94 14 ARG B CA 1
ATOM 1548 C C . ARG B 1 14 ? -14.805 3.439 17.906 1 88.94 14 ARG B C 1
ATOM 1550 O O . ARG B 1 14 ? -14.906 2.279 17.5 1 88.94 14 ARG B O 1
ATOM 1557 N N . TYR B 1 15 ? -14.438 4.406 17.203 1 89.88 15 TYR B N 1
ATOM 1558 C CA . TYR B 1 15 ? -13.961 4.164 15.844 1 89.88 15 TYR B CA 1
ATOM 1559 C C . TYR B 1 15 ? -12.82 3.15 15.844 1 89.88 15 TYR B C 1
ATOM 1561 O O . TYR B 1 15 ? -12.836 2.191 15.062 1 89.88 15 TYR B O 1
ATOM 1569 N N . LEU B 1 16 ? -11.828 3.314 16.656 1 88.5 16 LEU B N 1
ATOM 1570 C CA . LEU B 1 16 ? -10.664 2.436 16.688 1 88.5 16 LEU B CA 1
ATOM 1571 C C . LEU B 1 16 ? -11.07 1.014 17.062 1 88.5 16 LEU B C 1
ATOM 1573 O O . LEU B 1 16 ? -10.531 0.048 16.5 1 88.5 16 LEU B O 1
ATOM 1577 N N . GLU B 1 17 ? -12.023 0.934 17.922 1 86.19 17 GLU B N 1
ATOM 1578 C CA . GLU B 1 17 ? -12.531 -0.378 18.312 1 86.19 17 GLU B CA 1
ATOM 1579 C C . GLU B 1 17 ? -13.211 -1.074 17.141 1 86.19 17 GLU B C 1
ATOM 1581 O O . GLU B 1 17 ? -12.961 -2.254 16.875 1 86.19 17 GLU B O 1
ATOM 1586 N N . GLU B 1 18 ? -14.008 -0.339 16.453 1 84 18 GLU B N 1
ATOM 1587 C CA . GLU B 1 18 ? -14.703 -0.878 15.289 1 84 18 GLU B CA 1
ATOM 1588 C C . GLU B 1 18 ? -13.727 -1.234 14.172 1 84 18 GLU B C 1
ATOM 1590 O O . GLU B 1 18 ? -13.875 -2.266 13.516 1 84 18 GLU B O 1
ATOM 1595 N N . GLU B 1 19 ? -12.797 -0.356 14.023 1 81.44 19 GLU B N 1
ATOM 1596 C CA . GLU B 1 19 ? -11.82 -0.535 12.953 1 81.44 19 GLU B CA 1
ATOM 1597 C C . GLU B 1 19 ? -10.984 -1.788 13.172 1 81.44 19 GLU B C 1
ATOM 1599 O O . GLU B 1 19 ? -10.617 -2.473 12.211 1 81.44 19 GLU B O 1
ATOM 1604 N N . ALA B 1 20 ? -10.688 -2.088 14.344 1 80.38 20 ALA B N 1
ATOM 1605 C CA . ALA B 1 20 ? -9.898 -3.27 14.68 1 80.38 20 ALA B CA 1
ATOM 1606 C C . ALA B 1 20 ? -10.578 -4.543 14.195 1 80.38 20 ALA B C 1
ATOM 1608 O O . ALA B 1 20 ? -9.914 -5.535 13.883 1 80.38 20 ALA B O 1
ATOM 1609 N N . GLU B 1 21 ? -11.883 -4.445 14.062 1 78.94 21 GLU B N 1
ATOM 1610 C CA . GLU B 1 21 ? -12.648 -5.621 13.656 1 78.94 21 GLU B CA 1
ATOM 1611 C C . GLU B 1 21 ? -13.242 -5.434 12.258 1 78.94 21 GLU B C 1
ATOM 1613 O O . GLU B 1 21 ? -13.914 -6.328 11.742 1 78.94 21 GLU B O 1
ATOM 1618 N N . SER B 1 22 ? -13.008 -4.297 11.781 1 73.62 22 SER B N 1
ATOM 1619 C CA . SER B 1 22 ? -13.664 -3.945 10.523 1 73.62 22 SER B CA 1
ATOM 1620 C C . SER B 1 22 ? -13.031 -4.676 9.344 1 73.62 22 SER B C 1
ATOM 1622 O O . SER B 1 22 ? -11.805 -4.723 9.227 1 73.62 22 SER B O 1
ATOM 1624 N N . PRO B 1 23 ? -13.859 -5.176 8.477 1 74.25 23 PRO B N 1
ATOM 1625 C CA . PRO B 1 23 ? -13.328 -5.75 7.238 1 74.25 23 PRO B CA 1
ATOM 1626 C C . PRO B 1 23 ? -12.984 -4.691 6.195 1 74.25 23 PRO B C 1
ATOM 1628 O O . PRO B 1 23 ? -12.469 -5.016 5.125 1 74.25 23 PRO B O 1
ATOM 1631 N N . VAL B 1 24 ? -13.32 -3.428 6.551 1 76.69 24 VAL B N 1
ATOM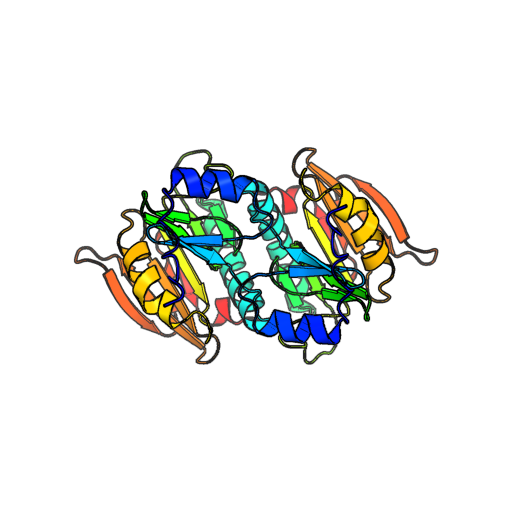 1632 C CA . VAL B 1 24 ? -13.125 -2.33 5.609 1 76.69 24 VAL B CA 1
ATOM 1633 C C . VAL B 1 24 ? -12.195 -1.285 6.215 1 76.69 24 VAL B C 1
ATOM 1635 O O . VAL B 1 24 ? -12.336 -0.921 7.383 1 76.69 24 VAL B O 1
ATOM 1638 N N . LYS B 1 25 ? -11.242 -0.92 5.418 1 84 25 LYS B N 1
ATOM 1639 C CA . LYS B 1 25 ? -10.414 0.216 5.809 1 84 25 LYS B CA 1
ATOM 1640 C C . LYS B 1 25 ? -11.195 1.523 5.727 1 84 25 LYS B C 1
ATOM 1642 O O . LYS B 1 25 ? -11.758 1.851 4.684 1 84 25 LYS B O 1
ATOM 1647 N N . ARG B 1 26 ? -11.281 2.219 6.879 1 87.56 26 ARG B N 1
ATOM 1648 C CA . ARG B 1 26 ? -11.984 3.5 6.91 1 87.56 26 ARG B CA 1
ATOM 1649 C C . ARG B 1 26 ? -11.109 4.582 7.535 1 87.56 26 ARG B C 1
ATOM 1651 O O . ARG B 1 26 ? -10.398 4.332 8.516 1 87.56 26 ARG B O 1
ATOM 1658 N N . GLU B 1 27 ? -11.117 5.715 6.934 1 92.31 27 GLU B N 1
ATOM 1659 C CA . GLU B 1 27 ? -10.594 6.91 7.59 1 92.31 27 GLU B CA 1
ATOM 1660 C C . GLU B 1 27 ? -11.602 7.473 8.586 1 92.31 27 GLU B C 1
ATOM 1662 O O . GLU B 1 27 ? -12.75 7.023 8.641 1 92.31 27 GLU B O 1
ATOM 1667 N N . PHE B 1 28 ? -11.156 8.336 9.445 1 92.94 28 PHE B N 1
ATOM 1668 C CA . PHE B 1 28 ? -11.969 8.977 10.469 1 92.94 28 PHE B CA 1
ATOM 1669 C C . PHE B 1 28 ? -11.688 10.477 10.516 1 92.94 28 PHE B C 1
ATOM 1671 O O . PHE B 1 28 ? -10.531 10.898 10.602 1 92.94 28 PHE B O 1
ATOM 1678 N N . TYR B 1 29 ? -12.742 11.258 10.375 1 93.5 29 TYR B N 1
ATOM 1679 C CA . TYR B 1 29 ? -12.594 12.703 10.5 1 93.5 29 TYR B CA 1
ATOM 1680 C C . TYR B 1 29 ? -13.719 13.297 11.344 1 93.5 29 TYR B C 1
ATOM 1682 O O . TYR B 1 29 ? -14.883 13.273 10.938 1 93.5 29 TYR B O 1
ATOM 1690 N N . ARG B 1 30 ? -13.391 13.695 12.508 1 92.25 30 ARG B N 1
ATOM 1691 C CA . ARG B 1 30 ? -14.281 14.383 13.445 1 92.25 30 ARG B CA 1
ATOM 1692 C C . ARG B 1 30 ? -15.586 13.602 13.633 1 92.25 30 ARG B C 1
ATOM 1694 O O . ARG B 1 30 ? -16.672 14.172 13.508 1 92.25 30 ARG B O 1
ATOM 1701 N N . GLY B 1 31 ? -15.453 12.43 13.797 1 89.81 31 GLY B N 1
ATOM 1702 C CA . GLY B 1 31 ? -16.578 11.602 14.227 1 89.81 31 GLY B CA 1
ATOM 1703 C C . GLY B 1 31 ? -17.156 10.766 13.102 1 89.81 31 GLY B C 1
ATOM 1704 O O . GLY B 1 31 ? -18 9.891 13.344 1 89.81 31 GLY B O 1
ATOM 1705 N N . PHE B 1 32 ? -16.641 11.008 11.914 1 89.38 32 PHE B N 1
ATOM 1706 C CA . PHE B 1 32 ? -17.266 10.336 10.781 1 89.38 32 PHE B CA 1
ATOM 1707 C C . PHE B 1 32 ? -16.266 9.469 10.039 1 89.38 32 PHE B C 1
ATOM 1709 O O . PHE B 1 32 ? -15.219 9.953 9.594 1 89.38 32 PHE B O 1
ATOM 1716 N N . PRO B 1 33 ? -16.641 8.172 9.906 1 88.62 33 PRO B N 1
ATOM 1717 C CA . PRO B 1 33 ? -15.797 7.27 9.125 1 88.62 33 PRO B CA 1
ATOM 1718 C C . PRO B 1 33 ? -16.062 7.359 7.621 1 88.62 33 PRO B C 1
ATOM 1720 O O . PRO B 1 33 ? -17.203 7.582 7.207 1 88.62 33 PRO B O 1
ATOM 1723 N N . TYR B 1 34 ? -15.023 7.273 6.848 1 84.94 34 TYR B N 1
ATOM 1724 C CA . TYR B 1 34 ? -15.078 7.262 5.391 1 84.94 34 TYR B CA 1
ATOM 1725 C C . TYR B 1 34 ? -14.297 6.082 4.824 1 84.94 34 TYR B C 1
ATOM 1727 O O . TYR B 1 34 ? -13.125 5.895 5.152 1 84.94 34 TYR B O 1
ATOM 1735 N N . ALA B 1 35 ? -14.969 5.344 3.971 1 81.19 35 ALA B N 1
ATOM 1736 C CA . ALA B 1 35 ? -14.281 4.219 3.346 1 81.19 35 ALA B CA 1
ATOM 1737 C C . ALA B 1 35 ? -13.297 4.703 2.281 1 81.19 35 ALA B C 1
ATOM 1739 O O . ALA B 1 35 ? -13.352 5.859 1.854 1 81.19 35 ALA B O 1
ATOM 1740 N N . MET B 1 36 ? -12.352 3.889 1.964 1 82.88 36 MET B N 1
ATOM 1741 C CA . MET B 1 36 ? -11.336 4.215 0.969 1 82.88 36 MET B CA 1
ATOM 1742 C C . MET B 1 36 ? -11.445 3.301 -0.245 1 82.88 36 MET B C 1
ATOM 1744 O O . MET B 1 36 ? -11.766 2.119 -0.108 1 82.88 36 MET B O 1
ATOM 1748 N N . ALA B 1 37 ? -11.156 3.877 -1.42 1 79.38 37 ALA B N 1
ATOM 1749 C CA . ALA B 1 37 ? -11.172 3.119 -2.67 1 79.38 37 ALA B CA 1
ATOM 1750 C C . ALA B 1 37 ? -9.773 2.625 -3.023 1 79.38 37 ALA B C 1
ATOM 1752 O O . ALA B 1 37 ? -8.797 2.973 -2.355 1 79.38 37 ALA B O 1
ATOM 1753 N N . GLY B 1 38 ? -9.727 1.73 -4.027 1 81 38 GLY B N 1
ATOM 1754 C CA . GLY B 1 38 ? -8.445 1.321 -4.574 1 81 38 GLY B CA 1
ATOM 1755 C C . GLY B 1 38 ? -7.75 2.42 -5.355 1 81 38 GLY B C 1
ATOM 1756 O O . GLY B 1 38 ? -8.273 3.531 -5.473 1 81 38 GLY B O 1
ATOM 1757 N N . ALA B 1 39 ? -6.582 2.129 -5.758 1 86.88 39 ALA B N 1
ATOM 1758 C CA . ALA B 1 39 ? -5.781 3.131 -6.461 1 86.88 39 ALA B CA 1
ATOM 1759 C C . ALA B 1 39 ? -5.484 2.691 -7.891 1 86.88 39 ALA B C 1
ATOM 1761 O O . ALA B 1 39 ? -5.559 1.502 -8.211 1 86.88 39 ALA B O 1
ATOM 1762 N N . SER B 1 40 ? -5.25 3.699 -8.711 1 91.69 40 SER B N 1
ATOM 1763 C CA . SER B 1 40 ? -4.812 3.414 -10.07 1 91.69 40 SER B CA 1
ATOM 1764 C C . SER B 1 40 ? -3.383 2.885 -10.102 1 91.69 40 SER B C 1
ATOM 1766 O O . SER B 1 40 ? -2.637 3.055 -9.133 1 91.69 40 SER B O 1
ATOM 1768 N N . ALA B 1 41 ? -3.078 2.281 -11.266 1 94 41 ALA B N 1
ATOM 1769 C CA . ALA B 1 41 ? -1.718 1.797 -11.484 1 94 41 ALA B CA 1
ATOM 1770 C C . ALA B 1 41 ? -0.705 2.932 -11.352 1 94 41 ALA B C 1
ATOM 1772 O O . ALA B 1 41 ? 0.321 2.785 -10.688 1 94 41 ALA B O 1
ATOM 1773 N N . LEU B 1 42 ? -1.002 4.027 -11.961 1 94.88 42 LEU B N 1
ATOM 1774 C CA . LEU B 1 42 ? -0.093 5.168 -11.922 1 94.88 42 LEU B CA 1
ATOM 1775 C C . LEU B 1 42 ? 0.092 5.664 -10.492 1 94.88 42 LEU B C 1
ATOM 1777 O O . LEU B 1 42 ? 1.22 5.906 -10.062 1 94.88 42 LEU B O 1
ATOM 1781 N N . HIS B 1 43 ? -0.996 5.816 -9.766 1 95.94 43 HIS B N 1
ATOM 1782 C CA . HIS B 1 43 ? -0.951 6.234 -8.375 1 95.94 43 HIS B CA 1
ATOM 1783 C C . HIS B 1 43 ? -0.066 5.309 -7.547 1 95.94 43 HIS B C 1
ATOM 1785 O O . HIS B 1 43 ? 0.807 5.77 -6.809 1 95.94 43 HIS B O 1
ATOM 1791 N N . ASN B 1 44 ? -0.292 4.074 -7.719 1 96.31 44 ASN B N 1
ATOM 1792 C CA . ASN B 1 44 ? 0.445 3.066 -6.969 1 96.31 44 ASN B CA 1
ATOM 1793 C C . ASN B 1 44 ? 1.939 3.123 -7.27 1 96.31 44 ASN B C 1
ATOM 1795 O O . ASN B 1 44 ? 2.764 3.117 -6.355 1 96.31 44 ASN B O 1
ATOM 1799 N N . ARG B 1 45 ? 2.268 3.199 -8.523 1 96.94 45 ARG B N 1
ATOM 1800 C CA . ARG B 1 45 ? 3.666 3.164 -8.938 1 96.94 45 ARG B CA 1
ATOM 1801 C C . ARG B 1 45 ? 4.398 4.43 -8.508 1 96.94 45 ARG B C 1
ATOM 1803 O O . ARG B 1 45 ? 5.562 4.375 -8.109 1 96.94 45 ARG B O 1
ATOM 1810 N N . VAL B 1 46 ? 3.754 5.562 -8.562 1 98.25 46 VAL B N 1
ATOM 1811 C CA . VAL B 1 46 ? 4.348 6.812 -8.102 1 98.25 46 VAL B CA 1
ATOM 1812 C C . VAL B 1 46 ? 4.594 6.742 -6.594 1 98.25 46 VAL B C 1
ATOM 1814 O O . VAL B 1 46 ? 5.68 7.078 -6.121 1 98.25 46 VAL B O 1
ATOM 1817 N N . ALA B 1 47 ? 3.598 6.305 -5.855 1 98.44 47 ALA B N 1
ATOM 1818 C CA . ALA B 1 47 ? 3.74 6.172 -4.41 1 98.44 47 ALA B CA 1
ATOM 1819 C C . ALA B 1 47 ? 4.879 5.227 -4.055 1 98.44 47 ALA B C 1
ATOM 1821 O O . ALA B 1 47 ? 5.672 5.508 -3.152 1 98.44 47 ALA B O 1
ATOM 1822 N N . LEU B 1 48 ? 4.965 4.113 -4.754 1 98.62 48 LEU B N 1
ATOM 1823 C CA . LEU B 1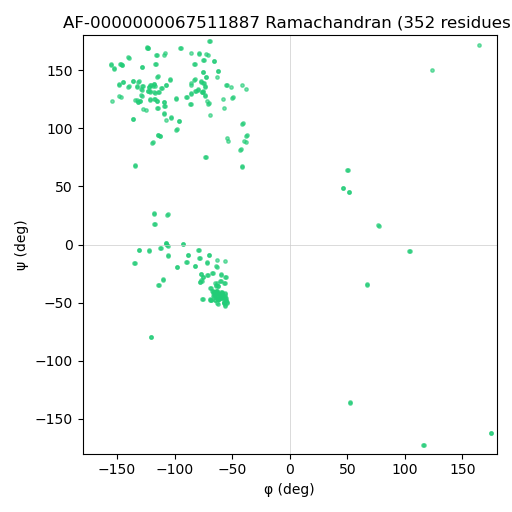 48 ? 6 3.131 -4.461 1 98.62 48 LEU B CA 1
ATOM 1824 C C . LEU B 1 48 ? 7.383 3.684 -4.793 1 98.62 48 LEU B C 1
ATOM 1826 O O . LEU B 1 48 ? 8.344 3.449 -4.059 1 98.62 48 LEU B O 1
ATOM 1830 N N . ASN B 1 49 ? 7.508 4.406 -5.891 1 98.69 49 ASN B N 1
ATOM 1831 C CA . ASN B 1 49 ? 8.773 5.055 -6.211 1 98.69 49 ASN B CA 1
ATOM 1832 C C . ASN B 1 49 ? 9.242 5.965 -5.082 1 98.69 49 ASN B C 1
ATOM 1834 O O . ASN B 1 49 ? 10.406 5.91 -4.676 1 98.69 49 ASN B O 1
ATOM 1838 N N . ILE B 1 50 ? 8.344 6.723 -4.609 1 98.88 50 ILE B N 1
ATOM 1839 C CA . ILE B 1 50 ? 8.672 7.684 -3.561 1 98.88 50 ILE B CA 1
ATOM 1840 C C . ILE B 1 50 ? 8.992 6.941 -2.264 1 98.88 50 ILE B C 1
ATOM 1842 O O . ILE B 1 50 ? 9.992 7.234 -1.605 1 98.88 50 ILE B O 1
ATOM 1846 N N . ALA B 1 51 ? 8.164 5.988 -1.886 1 98.88 51 ALA B N 1
ATOM 1847 C CA . ALA B 1 51 ? 8.383 5.223 -0.66 1 98.88 51 ALA B CA 1
ATOM 1848 C C . ALA B 1 51 ? 9.727 4.512 -0.685 1 98.88 51 ALA B C 1
ATOM 1850 O O . ALA B 1 51 ? 10.438 4.477 0.325 1 98.88 51 ALA B O 1
ATOM 1851 N N . ALA B 1 52 ? 10.062 3.945 -1.832 1 98.69 52 ALA B N 1
ATOM 1852 C CA . ALA B 1 52 ? 11.336 3.248 -1.961 1 98.69 52 ALA B CA 1
ATOM 1853 C C . ALA B 1 52 ? 12.508 4.215 -1.809 1 98.69 52 ALA B C 1
ATOM 1855 O O . ALA B 1 52 ? 13.508 3.895 -1.161 1 98.69 52 ALA B O 1
ATOM 1856 N N . ARG B 1 53 ? 12.391 5.363 -2.404 1 98.69 53 ARG B N 1
ATOM 1857 C CA . ARG B 1 53 ? 13.43 6.383 -2.275 1 98.69 53 ARG B CA 1
ATOM 1858 C C . ARG B 1 53 ? 13.57 6.84 -0.827 1 98.69 53 ARG B C 1
ATOM 1860 O O . ARG B 1 53 ? 14.688 7.004 -0.328 1 98.69 53 ARG B O 1
ATOM 1867 N N . PHE B 1 54 ? 12.453 7.082 -0.152 1 98.88 54 PHE B N 1
ATOM 1868 C CA . PHE B 1 54 ? 12.469 7.457 1.258 1 98.88 54 PHE B CA 1
ATOM 1869 C C . PHE B 1 54 ? 13.086 6.355 2.105 1 98.88 54 PHE B C 1
ATOM 1871 O O . PHE B 1 54 ? 13.844 6.633 3.037 1 98.88 54 PHE B O 1
ATOM 1878 N N . LEU B 1 55 ? 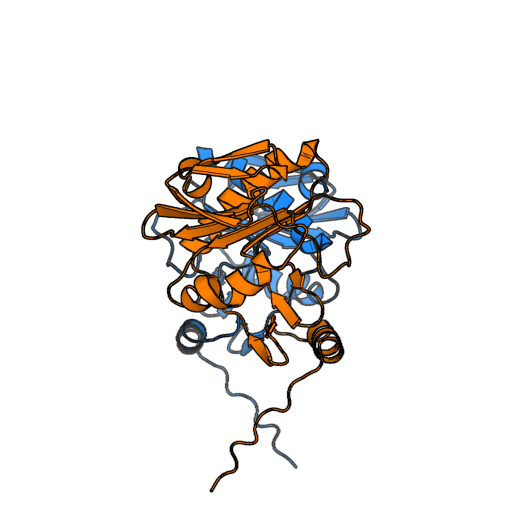12.711 5.121 1.79 1 98.5 55 LEU B N 1
ATOM 1879 C CA . LEU B 1 55 ? 13.203 3.988 2.566 1 98.5 55 LEU B CA 1
ATOM 1880 C C . LEU B 1 55 ? 14.727 3.912 2.52 1 98.5 55 LEU B C 1
ATOM 1882 O O . LEU B 1 55 ? 15.367 3.695 3.549 1 98.5 55 LEU B O 1
ATOM 1886 N N . GLU B 1 56 ? 15.289 4.117 1.376 1 97.62 56 GLU B N 1
ATOM 1887 C CA . GLU B 1 56 ? 16.734 4.121 1.217 1 97.62 56 GLU B CA 1
ATOM 1888 C C . GLU B 1 56 ? 17.391 5.18 2.102 1 97.62 56 GLU B C 1
ATOM 1890 O O . GLU B 1 56 ? 18.406 4.922 2.744 1 97.62 56 GLU B O 1
ATOM 1895 N N . ALA B 1 57 ? 16.828 6.324 2.129 1 98.12 57 ALA B N 1
ATOM 1896 C CA . ALA B 1 57 ? 17.375 7.441 2.895 1 98.12 57 ALA B CA 1
ATOM 1897 C C . ALA B 1 57 ? 17.109 7.266 4.387 1 98.12 57 ALA B C 1
ATOM 1899 O O . ALA B 1 57 ? 17.844 7.781 5.223 1 98.12 57 ALA B O 1
ATOM 1900 N N . ALA B 1 58 ? 16.047 6.574 4.758 1 97.75 58 ALA B N 1
ATOM 1901 C CA . ALA B 1 58 ? 15.594 6.438 6.137 1 97.75 58 ALA B CA 1
ATOM 1902 C C . ALA B 1 58 ? 16.438 5.43 6.902 1 97.75 58 ALA B C 1
ATOM 1904 O O . ALA B 1 58 ? 16.641 5.566 8.117 1 97.75 58 ALA B O 1
ATOM 1905 N N . ARG B 1 59 ? 16.922 4.438 6.25 1 95 59 ARG B N 1
ATOM 1906 C CA . ARG B 1 59 ? 17.578 3.289 6.875 1 95 59 ARG B CA 1
ATOM 1907 C C . ARG B 1 59 ? 18.75 3.73 7.734 1 95 59 ARG B C 1
ATOM 1909 O O . ARG B 1 59 ? 18.812 3.41 8.922 1 95 59 ARG B O 1
ATOM 1916 N N . PRO B 1 60 ? 19.625 4.535 7.207 1 94.75 60 PRO B N 1
ATOM 1917 C CA . PRO B 1 60 ? 20.766 4.93 8.047 1 94.75 60 PRO B CA 1
ATOM 1918 C C . PRO B 1 60 ? 20.359 5.855 9.188 1 94.75 60 PRO B C 1
ATOM 1920 O O . PRO B 1 60 ? 21.156 6.082 10.109 1 94.75 60 PRO B O 1
ATOM 1923 N N . ARG B 1 61 ? 19.141 6.355 9.227 1 94.75 61 ARG B N 1
ATOM 1924 C CA . ARG B 1 61 ? 18.703 7.34 10.203 1 94.75 61 ARG B CA 1
ATOM 1925 C C . ARG B 1 61 ? 17.797 6.703 11.258 1 94.75 61 ARG B C 1
ATOM 1927 O O . ARG B 1 61 ? 17.406 7.355 12.227 1 94.75 61 ARG B O 1
ATOM 1934 N N . GLY B 1 62 ? 17.438 5.496 11.023 1 93 62 GLY B N 1
ATOM 1935 C CA . GLY B 1 62 ? 16.562 4.797 11.953 1 93 62 GLY B CA 1
ATOM 1936 C C . GLY B 1 62 ? 15.109 5.219 11.852 1 93 62 GLY B C 1
ATOM 1937 O O . GLY B 1 62 ? 14.336 5.059 12.797 1 93 62 GLY B O 1
ATOM 1938 N N . CYS B 1 63 ? 14.75 5.863 10.781 1 96.62 63 CYS B N 1
ATOM 1939 C CA . CYS B 1 63 ? 13.367 6.254 10.539 1 96.62 63 CYS B CA 1
ATOM 1940 C C . CYS B 1 63 ? 12.57 5.102 9.93 1 96.62 63 CYS B C 1
ATOM 1942 O O . CYS B 1 63 ? 13.148 4.199 9.32 1 96.62 63 CYS B O 1
ATOM 1944 N N . ARG B 1 64 ? 11.312 5.133 10.117 1 96.75 64 ARG B N 1
ATOM 1945 C CA . ARG B 1 64 ? 10.383 4.184 9.508 1 96.75 64 ARG B CA 1
ATOM 1946 C C . ARG B 1 64 ? 9.633 4.82 8.344 1 96.75 64 ARG B C 1
ATOM 1948 O O . ARG B 1 64 ? 9.297 6.008 8.383 1 96.75 64 ARG B O 1
ATOM 1955 N N . VAL B 1 65 ? 9.445 4.023 7.363 1 98.19 65 VAL B N 1
ATOM 1956 C CA . VAL B 1 65 ? 8.672 4.438 6.199 1 98.19 65 VAL B CA 1
ATOM 1957 C C . VAL B 1 65 ? 7.48 3.504 6.012 1 98.19 65 VAL B C 1
ATOM 1959 O O . VAL B 1 65 ? 7.602 2.289 6.184 1 98.19 65 VAL B O 1
ATOM 1962 N N . TYR B 1 66 ? 6.32 4.086 5.711 1 97.56 66 TYR B N 1
ATOM 1963 C CA . TYR B 1 66 ? 5.098 3.34 5.43 1 97.56 66 TYR B CA 1
ATOM 1964 C C . TYR B 1 66 ? 4.473 3.791 4.117 1 97.56 66 TYR B C 1
ATOM 1966 O O . TYR B 1 66 ? 4.633 4.945 3.709 1 97.56 66 TYR B O 1
ATOM 1974 N N . MET B 1 67 ? 3.738 2.84 3.514 1 97.75 67 MET B N 1
ATOM 1975 C CA . MET B 1 67 ? 3.029 3.154 2.277 1 97.75 67 MET B CA 1
ATOM 1976 C C . MET B 1 67 ? 1.571 2.717 2.359 1 97.75 67 MET B C 1
ATOM 1978 O O . MET B 1 67 ? 1.284 1.546 2.617 1 97.75 67 MET B O 1
ATOM 1982 N N . SER B 1 68 ? 0.548 3.553 2.172 1 93.94 68 SER B N 1
ATOM 1983 C CA . SER B 1 68 ? -0.872 3.453 1.848 1 93.94 68 SER B CA 1
ATOM 1984 C C . SER B 1 68 ? -1.652 2.799 2.982 1 93.94 68 SER B C 1
ATOM 1986 O O . SER B 1 68 ? -2.826 3.109 3.195 1 93.94 68 SER B O 1
ATOM 1988 N N . ASP B 1 69 ? -1.115 1.813 3.76 1 92.25 69 ASP B N 1
ATOM 1989 C CA . ASP B 1 69 ? -1.945 0.951 4.594 1 92.25 69 ASP B CA 1
ATOM 1990 C C . ASP B 1 69 ? -1.607 1.126 6.074 1 92.25 69 ASP B C 1
ATOM 1992 O O . ASP B 1 69 ? -1.975 0.291 6.902 1 92.25 69 ASP B O 1
ATOM 1996 N N . MET B 1 70 ? -0.951 2.188 6.418 1 94.19 70 MET B N 1
ATOM 1997 C CA . MET B 1 70 ? -0.652 2.492 7.812 1 94.19 70 MET B CA 1
ATOM 1998 C C . MET B 1 70 ? -1.394 3.744 8.266 1 94.19 70 MET B C 1
ATOM 2000 O O . MET B 1 70 ? -1.298 4.793 7.629 1 94.19 70 MET B O 1
ATOM 2004 N N . LYS B 1 71 ? -2.037 3.592 9.43 1 94.75 71 LYS B N 1
ATOM 2005 C CA . LYS B 1 71 ? -2.842 4.699 9.938 1 94.75 71 LYS B CA 1
ATOM 2006 C C . LYS B 1 71 ? -1.961 5.781 10.555 1 94.75 71 LYS B C 1
ATOM 2008 O O . LYS B 1 71 ? -0.982 5.477 11.242 1 94.75 71 LYS B O 1
ATOM 2013 N N . LEU B 1 72 ? -2.342 7.004 10.289 1 96.31 72 LEU B N 1
ATOM 2014 C CA . LEU B 1 72 ? -1.878 8.172 11.039 1 96.31 72 LEU B CA 1
ATOM 2015 C C . LEU B 1 72 ? -2.996 8.742 11.898 1 96.31 72 LEU B C 1
ATOM 2017 O O . LEU B 1 72 ? -4.008 9.219 11.375 1 96.31 72 LEU B O 1
ATOM 2021 N N . ARG B 1 73 ? -2.879 8.656 13.148 1 95.62 73 ARG B N 1
ATOM 2022 C CA . ARG B 1 73 ? -3.826 9.25 14.094 1 95.62 73 ARG B CA 1
ATOM 2023 C C . ARG B 1 73 ? -3.432 10.68 14.438 1 95.62 73 ARG B C 1
ATOM 2025 O O . ARG B 1 73 ? -2.287 10.938 14.82 1 95.62 73 ARG B O 1
ATOM 2032 N N . ILE B 1 74 ? -4.305 11.578 14.297 1 96.75 74 ILE B N 1
ATOM 2033 C CA . ILE B 1 74 ? -4.09 12.977 14.648 1 96.75 74 ILE B CA 1
ATOM 2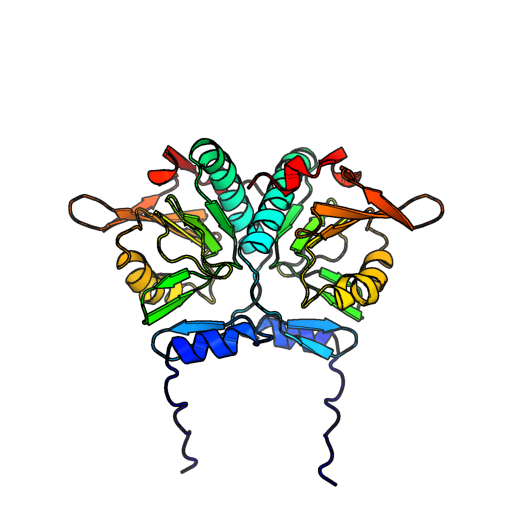034 C C . ILE B 1 74 ? -4.996 13.367 15.812 1 96.75 74 ILE B C 1
ATOM 2036 O O . ILE B 1 74 ? -6.168 13.688 15.617 1 96.75 74 ILE B O 1
ATOM 2040 N N . ARG B 1 75 ? -4.379 13.242 17.016 1 94.69 75 ARG B N 1
ATOM 2041 C CA . ARG B 1 75 ? -5.121 13.508 18.25 1 94.69 75 ARG B CA 1
ATOM 2042 C C . ARG B 1 75 ? -6.422 12.711 18.281 1 94.69 75 ARG B C 1
ATOM 2044 O O . ARG B 1 75 ? -6.418 11.492 18.094 1 94.69 75 ARG B O 1
ATOM 2051 N N . ASP B 1 76 ? -7.5 13.344 18.688 1 92.81 76 ASP B N 1
ATOM 2052 C CA . ASP B 1 76 ? -8.805 12.688 18.734 1 92.81 76 ASP B CA 1
ATOM 2053 C C . ASP B 1 76 ? -9.695 13.18 17.594 1 92.81 76 ASP B C 1
ATOM 2055 O O . ASP B 1 76 ? -10.914 13.023 17.641 1 92.81 76 ASP B O 1
ATOM 2059 N N . GLU B 1 77 ? -9.047 13.617 16.547 1 93.69 77 GLU B N 1
ATOM 2060 C CA . GLU B 1 77 ? -9.836 14.32 15.539 1 93.69 77 GLU B CA 1
ATOM 2061 C C . GLU B 1 77 ? -9.867 13.539 14.227 1 93.69 77 GLU B C 1
ATOM 2063 O O . GLU B 1 77 ? -10.859 13.594 13.492 1 93.69 77 GLU B O 1
ATOM 2068 N N . ALA B 1 78 ? -8.742 12.883 13.945 1 95.94 78 ALA B N 1
ATOM 2069 C CA . ALA B 1 78 ? -8.711 12.258 12.625 1 95.94 78 ALA B CA 1
ATOM 2070 C C . ALA B 1 78 ? -7.797 11.039 12.617 1 95.94 78 ALA B C 1
ATOM 2072 O O . ALA B 1 78 ? -6.855 10.953 13.414 1 95.94 78 ALA B O 1
ATOM 2073 N N . VAL B 1 79 ? -8.133 10.109 11.742 1 95.56 79 VAL B N 1
ATOM 2074 C CA . VAL B 1 79 ? -7.277 9 11.344 1 95.56 79 VAL B CA 1
ATOM 2075 C C . VAL B 1 79 ? -7.25 8.891 9.82 1 95.56 79 VAL B C 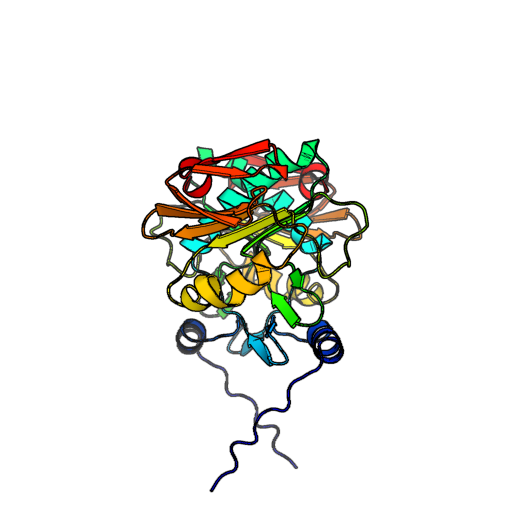1
ATOM 2077 O O . VAL B 1 79 ? -8.297 8.781 9.18 1 95.56 79 VAL B O 1
ATOM 2080 N N . TYR B 1 80 ? -6.09 8.969 9.242 1 96 80 TYR B N 1
ATOM 2081 C CA . TYR B 1 80 ? -5.914 8.875 7.801 1 96 80 TYR B CA 1
ATOM 2082 C C . TYR B 1 80 ? -4.949 7.746 7.441 1 96 80 TYR B C 1
ATOM 2084 O O . TYR B 1 80 ? -4.336 7.145 8.32 1 96 80 TYR B O 1
ATOM 2092 N N . TYR B 1 81 ? -4.887 7.422 6.168 1 95.06 81 TYR B N 1
ATOM 2093 C CA . TYR B 1 81 ? -3.912 6.527 5.555 1 95.06 81 TYR B CA 1
ATOM 2094 C C . TYR B 1 81 ? -3.098 7.258 4.492 1 95.06 81 TYR B C 1
ATOM 2096 O O . TYR B 1 81 ? -3.432 7.211 3.305 1 95.06 81 TYR B O 1
ATOM 2104 N N . PRO B 1 82 ? -2.021 7.883 4.93 1 97.38 82 PRO B N 1
ATOM 2105 C CA . PRO B 1 82 ? -1.22 8.586 3.924 1 97.38 82 PRO B CA 1
ATOM 2106 C C . PRO B 1 82 ? -0.648 7.645 2.865 1 97.38 82 PRO B C 1
ATOM 2108 O O . PRO B 1 82 ? -0.326 6.492 3.168 1 97.38 82 PRO B O 1
ATOM 2111 N N . ASP B 1 83 ? -0.488 8.148 1.673 1 97.88 83 ASP B N 1
ATOM 2112 C CA . ASP B 1 83 ? 0.151 7.344 0.64 1 97.88 83 ASP B CA 1
ATOM 2113 C C . ASP B 1 83 ? 1.578 6.973 1.037 1 97.88 83 ASP B C 1
ATOM 2115 O O . ASP B 1 83 ? 2.018 5.844 0.807 1 97.88 83 ASP B O 1
ATOM 2119 N N . VAL B 1 84 ? 2.301 7.902 1.493 1 98.88 84 VAL B N 1
ATOM 2120 C CA . VAL B 1 84 ? 3.619 7.641 2.062 1 98.88 84 VAL B CA 1
ATOM 2121 C C . VAL B 1 84 ? 3.797 8.445 3.346 1 98.88 84 VAL B C 1
ATOM 2123 O O . VAL B 1 84 ? 3.373 9.602 3.424 1 98.88 84 VAL B O 1
ATOM 2126 N N . MET B 1 85 ? 4.438 7.812 4.328 1 98.25 85 MET B N 1
ATOM 2127 C CA . MET B 1 85 ? 4.664 8.43 5.629 1 98.25 85 MET B CA 1
ATOM 2128 C C . MET B 1 85 ? 6.055 8.094 6.16 1 98.25 85 MET B C 1
ATOM 2130 O O . MET B 1 85 ? 6.508 6.953 6.039 1 98.25 85 MET B O 1
ATOM 2134 N N . VAL B 1 86 ? 6.734 9.125 6.699 1 98.62 86 VAL B N 1
ATOM 2135 C CA . VAL B 1 86 ? 8.031 8.914 7.34 1 98.62 86 VAL B CA 1
ATOM 2136 C C . VAL B 1 86 ? 7.941 9.289 8.82 1 98.62 86 VAL B C 1
ATOM 2138 O O . VAL B 1 86 ? 7.434 10.359 9.164 1 98.62 86 VAL B O 1
ATOM 2141 N N . VAL B 1 87 ? 8.359 8.492 9.68 1 97.69 87 VAL B N 1
ATOM 2142 C CA . VAL B 1 87 ? 8.391 8.734 11.117 1 97.69 87 VAL B CA 1
ATOM 2143 C C . VAL B 1 87 ? 9.805 8.531 11.648 1 97.69 87 VAL B C 1
ATOM 2145 O O . VAL B 1 87 ? 10.375 7.441 11.516 1 97.69 87 VAL B O 1
ATOM 2148 N N . CYS B 1 88 ? 10.297 9.773 12.141 1 93.94 88 CYS B N 1
ATOM 2149 C CA . CYS B 1 88 ? 11.633 9.711 12.727 1 93.94 88 CYS B CA 1
ATOM 2150 C C . CYS B 1 88 ? 11.57 9.836 14.242 1 93.94 88 CYS B C 1
ATOM 2152 O O . CYS B 1 88 ? 10.844 10.688 14.766 1 93.94 88 CYS B O 1
ATOM 2154 N N . GLY B 1 89 ? 11.742 9.016 15.031 1 79.75 89 GLY B N 1
ATOM 2155 C CA . GLY B 1 89 ? 11.703 9.109 16.484 1 79.75 89 GLY B CA 1
ATOM 2156 C C . GLY B 1 89 ? 11.609 7.758 17.172 1 79.75 89 GLY B C 1
ATOM 2157 O O . GLY B 1 89 ? 11.578 6.723 16.5 1 79.75 89 GLY B O 1
ATOM 2158 N N . GLU B 1 90 ? 11.797 8.086 18.625 1 72.38 90 GLU B N 1
ATOM 2159 C CA . GLU B 1 90 ? 11.844 6.895 19.469 1 72.38 90 GLU B CA 1
ATOM 2160 C C . GLU B 1 90 ? 10.461 6.25 19.594 1 72.38 90 GLU B C 1
ATOM 2162 O O . GLU B 1 90 ? 9.445 6.93 19.453 1 72.38 90 GLU B O 1
ATOM 2167 N N . GLY B 1 91 ? 10.156 5.008 19.297 1 60.12 91 GLY B N 1
ATOM 2168 C CA . GLY B 1 91 ? 8.844 4.465 19.625 1 60.12 91 GLY B CA 1
ATOM 2169 C C . GLY B 1 91 ? 8.852 2.957 19.797 1 60.12 91 GLY B C 1
ATOM 2170 O O . GLY B 1 91 ? 9.867 2.303 19.547 1 60.12 91 GLY B O 1
ATOM 2171 N N . PRO B 1 92 ? 8.414 2.547 20.922 1 60.03 92 PRO B N 1
ATOM 2172 C CA . PRO B 1 92 ? 7.664 1.455 20.297 1 60.03 92 PRO B CA 1
ATOM 2173 C C . PRO B 1 92 ? 6.48 1.95 19.469 1 60.03 92 PRO B C 1
ATOM 2175 O O . PRO B 1 92 ? 5.668 2.742 19.953 1 60.03 92 PRO B O 1
ATOM 2178 N N . PRO B 1 93 ? 6.391 1.88 18.141 1 67.44 93 PRO B N 1
ATOM 2179 C CA . PRO B 1 93 ? 5.219 2.236 17.328 1 67.44 93 PRO B CA 1
ATOM 2180 C C . PRO B 1 93 ? 3.977 1.434 17.703 1 67.44 93 PRO B C 1
ATOM 2182 O O . PRO B 1 93 ? 4.09 0.301 18.188 1 67.44 93 PRO B O 1
ATOM 2185 N N . HIS B 1 94 ? 2.811 2.162 18.047 1 88.25 94 HIS B N 1
ATOM 2186 C CA . HIS B 1 94 ? 1.569 1.396 18.031 1 88.25 94 HIS B CA 1
ATOM 2187 C C . HIS B 1 94 ? 1.51 0.468 16.828 1 88.25 94 HIS B C 1
ATOM 2189 O O . HIS B 1 94 ? 1.91 0.851 15.719 1 88.25 94 HIS B O 1
ATOM 2195 N N . PRO B 1 95 ? 1.072 -0.721 17.078 1 92.12 95 PRO B N 1
ATOM 2196 C CA . PRO B 1 95 ? 1.12 -1.711 16 1 92.12 95 PRO B CA 1
ATOM 2197 C C . PRO B 1 95 ? 0.247 -1.327 14.812 1 92.12 95 PRO B C 1
ATOM 2199 O O . PRO B 1 95 ? 0.419 -1.868 13.719 1 92.12 95 PRO B O 1
ATOM 2202 N N . TYR B 1 96 ? -0.632 -0.291 15.094 1 92.25 96 TYR B N 1
ATOM 2203 C CA . TYR B 1 96 ? -1.604 -0.094 14.023 1 92.25 96 TYR B CA 1
ATOM 2204 C C . TYR B 1 96 ? -1.685 1.373 13.625 1 92.25 96 TYR B C 1
ATOM 2206 O O . TYR B 1 96 ? -2.434 1.733 12.711 1 92.25 96 TYR B O 1
ATOM 2214 N N . TYR B 1 97 ? -1.001 2.217 14.32 1 93.44 97 TYR B N 1
ATOM 2215 C CA . TYR B 1 97 ? -1.022 3.605 13.875 1 93.44 97 TYR B CA 1
ATOM 2216 C C . TYR B 1 97 ? 0.224 4.348 14.336 1 93.44 97 TYR B C 1
ATOM 2218 O O . TYR B 1 97 ? 0.885 3.926 15.289 1 93.44 97 TYR B O 1
ATOM 2226 N N . GLU B 1 98 ? 0.581 5.332 13.648 1 96.06 98 GLU B N 1
ATOM 2227 C CA . GLU B 1 98 ? 1.591 6.316 14.031 1 96.06 98 GLU B CA 1
ATOM 2228 C C . GLU B 1 98 ? 0.954 7.656 14.375 1 96.06 98 GLU B C 1
ATOM 2230 O O . GLU B 1 98 ? -0.198 7.914 14.023 1 96.06 98 GLU B O 1
ATOM 2235 N N . GLU B 1 99 ? 1.711 8.523 15.031 1 95.31 99 GLU B N 1
ATOM 2236 C CA . GLU B 1 99 ? 1.108 9.773 15.484 1 95.31 99 GLU B CA 1
ATOM 2237 C C . GLU B 1 99 ? 2.014 10.961 15.188 1 95.31 99 GLU B C 1
ATOM 2239 O O . GLU B 1 99 ? 1.569 12.109 15.234 1 95.31 99 GLU B O 1
ATOM 2244 N N . ALA B 1 100 ? 3.311 10.656 14.883 1 96.44 100 ALA B N 1
ATOM 2245 C CA . ALA B 1 100 ? 4.258 11.773 14.82 1 96.44 100 ALA B CA 1
ATOM 2246 C C . ALA B 1 100 ? 5.141 11.664 13.578 1 96.44 100 ALA B C 1
ATOM 2248 O O . ALA B 1 100 ? 6.359 11.531 13.688 1 96.44 100 ALA B O 1
ATOM 2249 N N . PRO B 1 101 ? 4.551 11.836 12.391 1 97.56 101 PRO B N 1
ATOM 2250 C CA . PRO B 1 101 ? 5.355 11.805 11.164 1 97.56 101 PRO B CA 1
ATOM 2251 C C . PRO B 1 101 ? 6.164 13.078 10.953 1 97.56 101 PRO B C 1
ATOM 2253 O O . PRO B 1 101 ? 5.73 14.164 11.352 1 97.56 101 PRO B O 1
ATOM 2256 N N . CYS B 1 102 ? 7.301 12.898 10.328 1 98.38 102 CYS B N 1
ATOM 2257 C CA . CYS B 1 102 ? 8.062 14.078 9.945 1 98.38 102 CYS B CA 1
ATOM 2258 C C . CYS B 1 102 ? 7.812 14.438 8.484 1 98.38 102 CYS B C 1
ATOM 2260 O O . CYS B 1 102 ? 8.094 15.562 8.062 1 98.38 102 CYS B O 1
ATOM 2262 N N . ALA B 1 103 ? 7.328 13.516 7.684 1 98.81 103 ALA B N 1
ATOM 2263 C CA . ALA B 1 103 ? 6.957 13.758 6.293 1 98.81 103 ALA B CA 1
ATOM 2264 C C . ALA B 1 103 ? 5.738 12.938 5.898 1 98.81 103 ALA B C 1
ATOM 2266 O O . ALA B 1 103 ? 5.613 11.773 6.289 1 98.81 103 ALA B O 1
ATOM 2267 N N . VAL B 1 104 ? 4.832 13.523 5.133 1 98.88 104 VAL B N 1
ATOM 2268 C CA . VAL B 1 104 ? 3.65 12.875 4.578 1 98.88 104 VAL B CA 1
ATOM 2269 C C . VAL B 1 104 ? 3.52 13.219 3.096 1 98.88 104 VAL B C 1
ATOM 2271 O O . VAL B 1 104 ? 3.725 14.367 2.697 1 98.88 104 VAL B O 1
ATOM 2274 N N . VAL B 1 105 ? 3.219 12.219 2.316 1 98.94 105 VAL B N 1
ATOM 2275 C CA . VAL B 1 105 ? 3.031 12.406 0.882 1 98.94 105 VAL B CA 1
ATOM 2276 C C . VAL B 1 105 ? 1.641 11.922 0.475 1 98.94 105 VAL B C 1
ATOM 2278 O O . VAL B 1 105 ? 1.199 10.852 0.898 1 98.94 105 VAL B O 1
ATOM 2281 N N . GLU B 1 106 ? 0.93 12.711 -0.271 1 98.75 106 GLU B N 1
ATOM 2282 C CA . GLU B 1 106 ? -0.299 12.305 -0.95 1 98.75 106 GLU B CA 1
ATOM 2283 C C . GLU B 1 106 ? -0.152 12.414 -2.465 1 98.75 106 GLU B C 1
ATOM 2285 O O . GLU B 1 106 ? 0.281 13.453 -2.979 1 98.75 106 GLU B O 1
ATOM 2290 N N . VAL B 1 107 ? -0.412 11.375 -3.123 1 98.56 107 VAL B N 1
ATOM 2291 C CA . VAL B 1 107 ? -0.505 11.398 -4.578 1 98.56 107 VAL B CA 1
ATOM 2292 C C . VAL B 1 107 ? -1.92 11.789 -5 1 98.56 107 VAL B C 1
ATOM 2294 O O . VAL B 1 107 ? -2.885 11.094 -4.68 1 98.56 107 VAL B O 1
ATOM 2297 N N . LEU B 1 108 ? -1.999 12.844 -5.723 1 97.5 108 LEU B N 1
ATOM 2298 C CA . LEU B 1 108 ? -3.301 13.422 -6.043 1 97.5 108 LEU B CA 1
ATOM 2299 C C . LEU B 1 108 ? -4.047 12.555 -7.051 1 97.5 108 LEU B C 1
ATOM 2301 O O . LEU B 1 108 ? -3.426 11.922 -7.91 1 97.5 108 LEU B O 1
ATOM 2305 N N . SER B 1 109 ? -5.285 12.508 -6.875 1 93.19 109 SER B N 1
ATOM 2306 C CA . SER B 1 109 ? -6.238 11.945 -7.824 1 93.19 109 SER B CA 1
ATOM 2307 C C . SER B 1 109 ? -7.508 12.789 -7.906 1 93.19 109 SER B C 1
ATOM 2309 O O . SER B 1 109 ? -7.777 13.602 -7.02 1 93.19 109 SER B O 1
ATOM 2311 N N . PRO B 1 110 ? -8.289 12.641 -8.984 1 88.31 110 PRO B N 1
ATOM 2312 C CA . PRO B 1 110 ? -9.547 13.398 -9.062 1 88.31 110 PRO B CA 1
ATOM 2313 C C . PRO B 1 110 ? -10.461 13.141 -7.867 1 88.31 110 PRO B C 1
ATOM 2315 O O . PRO B 1 110 ? -11.133 14.062 -7.391 1 88.31 110 PRO B O 1
ATOM 2318 N N . ALA B 1 111 ? -10.461 11.984 -7.316 1 83.69 111 ALA B N 1
ATOM 2319 C CA . ALA B 1 111 ? -11.383 11.562 -6.262 1 83.69 111 ALA B CA 1
ATOM 2320 C C . ALA B 1 111 ? -10.977 12.148 -4.914 1 83.69 111 ALA B C 1
ATOM 2322 O O . ALA B 1 111 ? -11.828 12.367 -4.047 1 83.69 111 ALA B O 1
ATOM 2323 N N . THR B 1 112 ? -9.672 12.461 -4.742 1 87.81 112 THR B N 1
ATOM 2324 C CA . THR B 1 112 ? -9.25 12.781 -3.385 1 87.81 112 THR B CA 1
ATOM 2325 C C . THR B 1 112 ? -8.625 14.172 -3.322 1 87.81 112 THR B C 1
ATOM 2327 O O . THR B 1 112 ? -8.383 14.703 -2.236 1 87.81 112 THR B O 1
ATOM 2330 N N . GLU B 1 113 ? -8.477 14.773 -4.422 1 92.94 113 GLU B N 1
ATOM 2331 C CA . GLU B 1 113 ? -7.707 16.016 -4.477 1 92.94 113 GLU B CA 1
ATOM 2332 C C . GLU B 1 113 ? -8.289 17.062 -3.537 1 92.94 113 GLU B C 1
ATOM 2334 O O . GLU B 1 113 ? -7.551 17.734 -2.812 1 92.94 113 GLU B O 1
ATOM 2339 N N . ALA B 1 114 ? -9.562 17.281 -3.594 1 92.06 114 ALA B N 1
ATOM 2340 C CA . ALA B 1 114 ? -10.195 18.297 -2.746 1 92.06 114 ALA B CA 1
ATOM 2341 C C . ALA B 1 114 ? -9.914 18.031 -1.271 1 92.06 114 ALA B C 1
ATOM 2343 O O . ALA B 1 114 ? -9.562 18.938 -0.523 1 92.06 114 ALA B O 1
ATOM 2344 N N . LEU B 1 115 ? -10.031 16.812 -0.844 1 91.62 115 LEU B N 1
ATOM 2345 C CA . LEU B 1 115 ? -9.758 16.422 0.535 1 91.62 115 LEU B CA 1
ATOM 2346 C C . LEU B 1 115 ? -8.289 16.641 0.882 1 91.62 115 LEU B C 1
ATOM 2348 O O . LEU B 1 115 ? -7.969 17.172 1.947 1 91.62 115 LEU B O 1
ATOM 2352 N N . ASP B 1 116 ? -7.355 16.25 0.021 1 95.44 116 ASP B N 1
ATOM 2353 C CA . ASP B 1 116 ? -5.914 16.359 0.242 1 95.44 116 ASP B CA 1
ATOM 2354 C C . ASP B 1 116 ? -5.484 17.812 0.374 1 95.44 116 ASP B C 1
ATOM 2356 O O . ASP B 1 116 ? -4.609 18.141 1.182 1 95.44 116 ASP B O 1
ATOM 2360 N N . ARG B 1 117 ? -6.195 18.625 -0.35 1 95.56 117 ARG B N 1
ATOM 2361 C CA . ARG B 1 117 ? -5.781 20.031 -0.407 1 95.56 117 ARG B CA 1
ATOM 2362 C C . ARG B 1 117 ? -6.441 20.844 0.704 1 95.56 117 ARG B C 1
ATOM 2364 O O . ARG B 1 117 ? -6.023 21.969 0.989 1 95.56 117 ARG B O 1
ATOM 2371 N N . ARG B 1 118 ? -7.453 20.344 1.34 1 95.38 118 ARG B N 1
ATOM 2372 C CA . ARG B 1 118 ? -8.164 21.141 2.334 1 95.38 118 ARG B CA 1
ATOM 2373 C C . ARG B 1 118 ? -8.125 20.469 3.703 1 95.38 118 ARG B C 1
ATOM 2375 O O . ARG B 1 118 ? -7.273 20.797 4.535 1 95.38 118 ARG B O 1
ATOM 2382 N N . GLU B 1 119 ? -9 19.484 3.877 1 95 119 GLU B N 1
ATOM 2383 C CA . GLU B 1 119 ? -9.164 18.859 5.191 1 95 119 GLU B CA 1
ATOM 2384 C C . GLU B 1 119 ? -7.871 18.188 5.648 1 95 119 GLU B C 1
ATOM 2386 O O . GLU B 1 119 ? -7.387 18.453 6.754 1 95 119 GLU B O 1
ATOM 2391 N N . LYS B 1 120 ? -7.32 17.375 4.809 1 97.69 120 LYS B N 1
ATOM 2392 C CA . LYS B 1 120 ? -6.105 16.672 5.199 1 97.69 120 LYS B CA 1
ATOM 2393 C C . LYS B 1 120 ? -4.945 17.641 5.406 1 97.69 120 LYS B C 1
ATOM 2395 O O . LYS B 1 120 ? -4.164 17.484 6.344 1 97.69 120 LYS B O 1
ATOM 2400 N N . ARG B 1 121 ? -4.887 18.594 4.523 1 97.88 121 ARG B N 1
ATOM 2401 C CA . ARG B 1 121 ? -3.834 19.594 4.68 1 97.88 121 ARG B CA 1
ATOM 2402 C C . ARG B 1 121 ? -3.902 20.25 6.051 1 97.88 121 ARG B C 1
ATOM 2404 O O . ARG B 1 121 ? -2.898 20.312 6.766 1 97.88 121 ARG B O 1
ATOM 2411 N N . ALA B 1 122 ? -5.09 20.766 6.406 1 97.62 122 ALA B N 1
ATOM 2412 C CA . ALA B 1 122 ? -5.258 21.438 7.691 1 97.62 122 ALA B CA 1
ATOM 2413 C C . ALA B 1 122 ? -4.863 20.531 8.852 1 97.62 122 ALA B C 1
ATOM 2415 O O . ALA B 1 122 ? -4.18 20.953 9.781 1 97.62 122 ALA B O 1
ATOM 2416 N N . MET B 1 123 ? -5.223 19.297 8.812 1 98 123 MET B N 1
ATOM 2417 C CA . MET B 1 123 ? -4.926 18.328 9.867 1 98 123 MET B CA 1
ATOM 2418 C C . MET B 1 123 ? -3.436 18.031 9.922 1 98 123 MET B C 1
ATOM 2420 O O . MET B 1 123 ? -2.832 18.047 10.992 1 98 123 MET B O 1
ATOM 2424 N N . TYR B 1 124 ? -2.814 17.75 8.742 1 98.69 124 TYR B N 1
ATOM 2425 C CA . TYR B 1 124 ? -1.396 17.406 8.711 1 98.69 124 TYR B CA 1
ATOM 2426 C C . TYR B 1 124 ? -0.549 18.578 9.211 1 98.69 124 TYR B C 1
ATOM 2428 O O . TYR B 1 124 ? 0.373 18.391 10.008 1 98.69 124 TYR B O 1
ATOM 2436 N N . LEU B 1 125 ? -0.909 19.766 8.805 1 98.44 125 LEU B N 1
ATOM 2437 C CA . LEU B 1 125 ? -0.102 20.922 9.148 1 98.44 125 LEU B CA 1
ATOM 2438 C C . LEU B 1 125 ? -0.248 21.266 10.633 1 98.44 125 LEU B C 1
ATOM 2440 O O . LEU B 1 125 ? 0.544 22.031 11.172 1 98.44 125 LEU B O 1
ATOM 2444 N N . SER B 1 126 ? -1.231 20.734 11.281 1 97.88 126 SER B N 1
ATOM 2445 C CA . SER B 1 126 ? -1.417 20.969 12.703 1 97.88 126 SER B CA 1
ATOM 2446 C C . SER B 1 126 ? -0.473 20.109 13.539 1 97.88 126 SER B C 1
ATOM 2448 O O . SER B 1 126 ? -0.351 20.297 14.75 1 97.88 126 SER B O 1
ATOM 2450 N N . LEU B 1 127 ? 0.201 19.125 12.938 1 97.44 127 LEU B N 1
ATOM 2451 C CA . LEU B 1 127 ? 1.105 18.203 13.633 1 97.44 127 LEU B CA 1
ATOM 2452 C C . LEU B 1 127 ? 2.43 18.891 13.953 1 97.44 127 LEU B C 1
ATOM 2454 O O . LEU B 1 127 ? 3.104 19.406 13.055 1 97.44 127 LEU B O 1
ATOM 2458 N N . ASP B 1 128 ? 2.879 18.766 15.188 1 96.31 128 ASP B N 1
ATOM 2459 C CA . ASP B 1 128 ? 4.121 19.406 15.617 1 96.31 128 ASP B CA 1
ATOM 2460 C C . ASP B 1 128 ? 5.332 18.719 15 1 96.31 128 ASP B C 1
ATOM 2462 O O . ASP B 1 128 ? 6.375 19.344 14.797 1 96.31 128 ASP B O 1
ATOM 2466 N N . SER B 1 129 ? 5.168 17.453 14.688 1 96.75 129 SER B N 1
ATOM 2467 C CA . SER B 1 129 ? 6.293 16.656 14.203 1 96.75 129 SER B CA 1
ATOM 2468 C C . SER B 1 129 ? 6.52 16.875 12.711 1 96.75 129 SER B C 1
ATOM 2470 O O . SER B 1 129 ? 7.586 16.547 12.188 1 96.75 129 SER B O 1
ATOM 2472 N N . LEU B 1 130 ? 5.531 17.391 12.008 1 98.25 130 LEU B N 1
ATOM 2473 C CA . LEU B 1 130 ? 5.57 17.406 10.555 1 98.25 130 LEU B CA 1
ATOM 2474 C C . LEU B 1 130 ? 6.531 18.484 10.055 1 98.25 130 LEU B C 1
ATOM 2476 O O . LEU B 1 130 ? 6.469 19.641 10.5 1 98.25 130 LEU B O 1
ATOM 2480 N N . GLN B 1 131 ? 7.371 18.109 9.148 1 98.56 131 GLN B N 1
ATOM 2481 C CA . GLN B 1 131 ? 8.32 19.031 8.531 1 98.56 131 GLN B CA 1
ATOM 2482 C C . GLN B 1 131 ? 7.961 19.297 7.074 1 98.56 131 GLN B C 1
ATOM 2484 O O . GLN B 1 131 ? 8.258 20.375 6.539 1 98.56 131 GLN B O 1
ATOM 2489 N N . VAL B 1 132 ? 7.34 18.266 6.453 1 98.75 132 VAL B N 1
ATOM 2490 C CA . VAL B 1 132 ? 6.973 18.422 5.047 1 98.75 132 VAL B CA 1
ATOM 2491 C C . VAL B 1 132 ? 5.68 17.656 4.766 1 98.75 132 VAL B C 1
ATOM 2493 O O . VAL B 1 132 ? 5.543 16.5 5.145 1 98.75 132 VAL B O 1
ATOM 2496 N N . TYR B 1 133 ? 4.688 18.328 4.184 1 98.94 133 TYR B N 1
ATOM 2497 C CA . TYR B 1 133 ? 3.549 17.703 3.512 1 98.94 133 TYR B CA 1
ATOM 2498 C C . TYR B 1 133 ? 3.643 17.891 2.002 1 98.94 133 TYR B C 1
ATOM 2500 O O . TYR B 1 133 ? 3.658 19.031 1.511 1 98.94 133 TYR B O 1
ATOM 2508 N N . LEU B 1 134 ? 3.713 16.797 1.305 1 98.94 134 LEU B N 1
ATOM 2509 C CA . LEU B 1 134 ? 3.973 16.844 -0.13 1 98.94 134 LEU B CA 1
ATOM 2510 C C . LEU B 1 134 ? 2.777 16.312 -0.916 1 98.94 134 LEU B C 1
ATOM 2512 O O . LEU B 1 134 ? 2.309 15.203 -0.666 1 98.94 134 LEU B O 1
ATOM 2516 N N . LEU B 1 135 ? 2.283 17.141 -1.801 1 98.88 135 LEU B N 1
ATOM 2517 C CA . LEU B 1 135 ? 1.311 16.734 -2.809 1 98.88 135 LEU B CA 1
ATOM 2518 C C . LEU B 1 135 ? 1.993 16.469 -4.145 1 98.88 135 LEU B C 1
ATOM 2520 O O . LEU B 1 135 ? 2.746 17.312 -4.641 1 98.88 135 LEU B O 1
ATOM 2524 N N . VAL B 1 136 ? 1.753 15.312 -4.645 1 98.81 136 VAL B N 1
ATOM 2525 C CA . VAL B 1 136 ? 2.307 14.93 -5.941 1 98.81 136 VAL B CA 1
ATOM 2526 C C . VAL B 1 136 ? 1.189 14.859 -6.98 1 98.81 136 VAL B C 1
ATOM 2528 O O . VAL B 1 136 ? 0.216 14.125 -6.809 1 98.81 136 VAL B O 1
ATOM 2531 N N . ASP B 1 137 ? 1.279 15.594 -8.031 1 98.06 137 ASP B N 1
ATOM 2532 C CA . ASP B 1 137 ? 0.322 15.578 -9.133 1 98.06 137 ASP B CA 1
ATOM 2533 C C . ASP B 1 137 ? 0.819 14.711 -10.281 1 98.06 137 ASP B C 1
ATOM 2535 O O . ASP B 1 137 ? 1.672 15.133 -11.062 1 98.06 137 ASP B O 1
ATOM 2539 N N . PRO B 1 138 ? 0.318 13.5 -10.344 1 96.81 138 PRO B N 1
ATOM 2540 C CA . PRO B 1 138 ? 0.853 12.609 -11.375 1 96.81 138 PRO B CA 1
ATOM 2541 C C . PRO B 1 138 ? 0.486 13.062 -12.789 1 96.81 138 PRO B C 1
ATOM 2543 O O . PRO B 1 138 ? 1.196 12.742 -13.742 1 96.81 138 PRO B O 1
ATOM 2546 N N . GLU B 1 139 ? -0.594 13.805 -12.938 1 94.38 139 GLU B N 1
ATOM 2547 C CA . GLU B 1 139 ? -1.014 14.273 -14.25 1 94.38 139 GLU B CA 1
ATOM 2548 C C . GLU B 1 139 ? -0.138 15.43 -14.727 1 94.38 139 GLU B C 1
ATOM 2550 O O . GLU B 1 139 ? 0.341 15.422 -15.867 1 94.38 139 GLU B O 1
ATOM 2555 N N . ARG B 1 140 ? 0.085 16.359 -13.883 1 95.81 140 ARG B N 1
ATOM 2556 C CA . ARG B 1 140 ? 0.881 17.531 -14.242 1 95.81 140 ARG B CA 1
ATOM 2557 C C . ARG B 1 140 ? 2.365 17.281 -13.992 1 95.81 140 ARG B C 1
ATOM 2559 O O . ARG B 1 140 ? 3.213 18.062 -14.422 1 95.81 140 ARG B O 1
ATOM 2566 N N . ARG B 1 141 ? 2.639 16.156 -13.328 1 97.19 141 ARG B N 1
ATOM 2567 C CA . ARG B 1 141 ? 4.008 15.844 -12.93 1 97.19 141 ARG B CA 1
ATOM 2568 C C . ARG B 1 141 ? 4.652 17.031 -12.211 1 97.19 141 ARG B C 1
ATOM 2570 O O . ARG B 1 141 ? 5.68 17.547 -12.648 1 97.19 141 ARG B O 1
ATOM 2577 N N . ARG B 1 142 ? 4.09 17.359 -11.086 1 98 142 ARG B N 1
ATOM 2578 C CA . ARG B 1 142 ? 4.504 18.5 -10.273 1 98 142 ARG B CA 1
ATOM 2579 C C . ARG B 1 142 ? 4.336 18.203 -8.789 1 98 142 ARG B C 1
ATOM 2581 O O . ARG B 1 142 ? 3.48 17.406 -8.398 1 98 142 ARG B O 1
ATOM 2588 N N . PHE B 1 143 ? 5.164 18.938 -8.047 1 98.69 143 PHE B N 1
ATOM 2589 C CA . PHE B 1 143 ? 5.074 18.859 -6.59 1 98.69 143 PHE B CA 1
ATOM 2590 C C . PHE B 1 143 ? 4.457 20.141 -6.027 1 98.69 143 PHE B C 1
ATOM 2592 O O . PHE B 1 143 ? 4.746 21.234 -6.504 1 98.69 143 PHE B O 1
ATOM 2599 N N . THR B 1 144 ? 3.604 20.094 -5.117 1 98.75 144 THR B N 1
ATOM 2600 C CA . THR B 1 144 ? 3.248 21.125 -4.164 1 98.75 144 THR B CA 1
ATOM 2601 C C . THR B 1 144 ? 3.619 20.719 -2.744 1 98.75 144 THR B C 1
ATOM 2603 O O . THR B 1 144 ? 3.127 19.703 -2.238 1 98.75 144 THR B O 1
ATOM 2606 N N . ALA B 1 145 ? 4.5 21.484 -2.162 1 98.75 145 ALA B N 1
ATOM 2607 C CA . ALA B 1 145 ? 4.98 21.125 -0.83 1 98.75 145 ALA B CA 1
ATOM 2608 C C . ALA B 1 145 ? 4.629 22.203 0.187 1 98.75 145 ALA B C 1
ATOM 2610 O O . ALA B 1 145 ? 4.676 23.406 -0.123 1 98.75 145 ALA B O 1
ATOM 2611 N N . TYR B 1 146 ? 4.211 21.797 1.346 1 98.81 146 TYR B N 1
ATOM 2612 C CA . TYR B 1 146 ? 4.148 22.625 2.543 1 98.81 146 TYR B CA 1
ATOM 2613 C C . TYR B 1 146 ? 5.301 22.297 3.486 1 98.81 146 TYR B C 1
ATOM 2615 O O . TYR B 1 146 ? 5.316 21.25 4.129 1 98.81 146 TYR B O 1
ATOM 2623 N N . ARG B 1 147 ? 6.191 23.188 3.578 1 98.12 147 ARG B N 1
ATOM 2624 C CA . ARG B 1 147 ? 7.422 22.969 4.336 1 98.12 147 ARG B CA 1
ATOM 2625 C C . ARG B 1 147 ? 7.449 23.844 5.59 1 98.12 147 ARG B C 1
ATOM 2627 O O . ARG B 1 147 ? 7.156 25.047 5.531 1 98.12 147 ARG B O 1
ATOM 2634 N N . LEU B 1 148 ? 7.828 23.234 6.703 1 97.94 148 LEU B N 1
ATOM 2635 C CA . LEU B 1 148 ? 7.926 23.953 7.965 1 97.94 148 LEU B CA 1
ATOM 2636 C C . LEU B 1 148 ? 9.148 24.859 7.977 1 97.94 148 LEU B C 1
ATOM 2638 O O . LEU B 1 148 ? 10.258 24.422 7.66 1 97.94 148 LEU B O 1
ATOM 2642 N N . THR B 1 149 ? 8.859 26.094 8.305 1 96.12 149 THR B N 1
ATOM 2643 C CA . THR B 1 149 ? 9.898 27.109 8.531 1 96.12 149 THR B CA 1
ATOM 2644 C C . THR B 1 149 ? 9.75 27.734 9.914 1 96.12 149 THR B C 1
ATOM 2646 O O . THR B 1 149 ? 8.773 27.453 10.625 1 96.12 149 THR B O 1
ATOM 2649 N N . PRO B 1 150 ? 10.695 28.469 10.344 1 94.88 150 PRO B N 1
ATOM 2650 C CA . PRO B 1 150 ? 10.555 29.141 11.633 1 94.88 150 PRO B CA 1
ATOM 2651 C C . PRO B 1 150 ? 9.297 30 11.711 1 94.88 150 PRO B C 1
ATOM 2653 O O . PRO B 1 150 ? 8.773 30.234 12.805 1 94.88 150 PRO B O 1
ATOM 2656 N N . GLU B 1 151 ? 8.781 30.531 10.57 1 95.12 151 GLU B N 1
ATOM 2657 C CA . GLU B 1 151 ? 7.613 31.406 10.516 1 95.12 151 GLU B CA 1
ATOM 2658 C C . GLU B 1 151 ? 6.336 30.594 10.281 1 95.12 151 GLU B C 1
ATOM 2660 O O . GLU B 1 151 ? 5.242 31.172 10.211 1 95.12 151 GLU B O 1
ATOM 2665 N N . GLY B 1 152 ? 6.496 29.344 10.18 1 96.75 152 GLY B N 1
ATOM 2666 C CA . GLY B 1 152 ? 5.363 28.484 9.867 1 96.75 152 GLY B CA 1
ATOM 2667 C C . GLY B 1 152 ? 5.512 27.766 8.547 1 96.75 152 GLY B C 1
ATOM 2668 O O . GLY B 1 152 ? 6.59 27.766 7.949 1 96.75 152 GLY B O 1
ATOM 2669 N N . PHE B 1 153 ? 4.426 27.078 8.141 1 98.12 153 PHE B N 1
ATOM 2670 C CA . PHE B 1 153 ? 4.488 26.328 6.898 1 98.12 153 PHE B CA 1
ATOM 2671 C C . PHE B 1 153 ? 4.43 27.25 5.695 1 98.12 153 PHE B C 1
ATOM 2673 O O . PHE B 1 153 ? 3.611 28.172 5.656 1 98.12 153 PHE B O 1
ATOM 2680 N N . VAL B 1 154 ? 5.227 26.953 4.707 1 98.06 154 VAL B N 1
ATOM 2681 C CA . VAL B 1 154 ? 5.242 27.688 3.447 1 98.06 154 VAL B CA 1
ATOM 2682 C C . VAL B 1 154 ? 4.953 26.734 2.287 1 98.06 154 VAL B C 1
ATOM 2684 O O . VAL B 1 154 ? 5.492 25.625 2.234 1 98.06 154 VAL B O 1
ATOM 2687 N N . GLU B 1 155 ? 4.09 27.219 1.411 1 98.12 155 GLU B N 1
ATOM 2688 C CA . GLU B 1 155 ? 3.754 26.438 0.223 1 98.12 155 GLU B CA 1
ATOM 2689 C C . GLU B 1 155 ? 4.754 26.688 -0.901 1 98.12 155 GLU B C 1
ATOM 2691 O O . GLU B 1 155 ? 5.082 27.828 -1.204 1 98.12 155 GLU B O 1
ATOM 2696 N N . GLU B 1 156 ? 5.246 25.609 -1.447 1 97.62 156 GLU B N 1
ATOM 2697 C CA . GLU B 1 156 ? 6.16 25.672 -2.584 1 97.62 156 GLU B CA 1
ATOM 2698 C C . GLU B 1 156 ? 5.727 24.719 -3.693 1 97.62 156 GLU B C 1
ATOM 2700 O O . GLU B 1 156 ? 5.234 23.625 -3.422 1 97.62 156 GLU B O 1
ATOM 2705 N N . GLU B 1 157 ? 5.883 25.203 -4.883 1 97.62 157 GLU B N 1
ATOM 2706 C CA . GLU B 1 157 ? 5.625 24.375 -6.055 1 97.62 157 GLU B CA 1
ATOM 2707 C C . GLU B 1 157 ? 6.887 24.203 -6.898 1 97.62 157 GLU B C 1
ATOM 2709 O O . GLU B 1 157 ? 7.664 25.141 -7.059 1 97.62 157 GLU B O 1
ATOM 2714 N N . GLY B 1 158 ? 7.109 22.953 -7.348 1 97.38 158 GLY B N 1
ATOM 2715 C CA . GLY B 1 158 ? 8.266 22.75 -8.195 1 97.38 158 GLY B CA 1
ATOM 2716 C C . GLY B 1 158 ? 8.5 21.281 -8.539 1 97.38 158 GLY B C 1
ATOM 2717 O O . GLY B 1 158 ? 7.566 20.469 -8.5 1 97.38 158 GLY B O 1
ATOM 2718 N N . GLU B 1 159 ? 9.75 21.078 -8.984 1 98.19 159 GLU B N 1
ATOM 2719 C CA . GLU B 1 159 ? 10.086 19.734 -9.477 1 98.19 159 GLU B CA 1
ATOM 2720 C C . GLU B 1 159 ? 10.992 19 -8.492 1 98.19 159 GLU B C 1
ATOM 2722 O O . GLU B 1 159 ? 11.453 17.891 -8.781 1 98.19 159 GLU B O 1
ATOM 2727 N N . GLU B 1 160 ? 11.258 19.641 -7.445 1 98.56 160 GLU B N 1
ATOM 2728 C CA . GLU B 1 160 ? 12.039 19.047 -6.367 1 98.56 160 GLU B CA 1
ATOM 2729 C C . GLU B 1 160 ? 11.594 19.578 -5.008 1 98.56 160 GLU B C 1
ATOM 2731 O O . GLU B 1 160 ? 10.977 20.641 -4.918 1 98.56 160 GLU B O 1
ATOM 2736 N N . VAL B 1 161 ? 11.812 18.844 -3.984 1 98.44 161 VAL B N 1
ATOM 2737 C CA . VAL B 1 161 ? 11.469 19.25 -2.627 1 98.44 161 VAL B CA 1
ATOM 2738 C C . VAL B 1 161 ? 12.461 18.656 -1.637 1 98.44 161 VAL B C 1
ATOM 2740 O O . VAL B 1 161 ? 12.883 17.5 -1.789 1 98.44 161 VAL B O 1
ATOM 2743 N N . ASP B 1 162 ? 12.867 19.484 -0.684 1 98.19 162 ASP B N 1
ATOM 2744 C CA . ASP B 1 162 ? 13.703 18.984 0.405 1 98.19 162 ASP B CA 1
ATOM 2745 C C . ASP B 1 162 ? 12.859 18.266 1.458 1 98.19 162 ASP B C 1
ATOM 2747 O O . ASP B 1 162 ? 11.781 18.75 1.831 1 98.19 162 ASP B O 1
ATOM 2751 N N . VAL B 1 163 ? 13.281 17.125 1.877 1 98.5 163 VAL B N 1
ATOM 2752 C CA . VAL B 1 163 ? 12.742 16.375 3.006 1 98.5 163 VAL B CA 1
ATOM 2753 C C . VAL B 1 163 ? 13.773 16.328 4.133 1 98.5 163 VAL B C 1
ATOM 2755 O O . VAL B 1 163 ? 14.562 15.383 4.219 1 98.5 163 VAL B O 1
ATOM 2758 N N . PRO B 1 164 ? 13.703 17.219 5.031 1 97.62 164 PRO B N 1
ATOM 2759 C CA . PRO B 1 164 ? 14.805 17.453 5.973 1 97.62 164 PRO B CA 1
ATOM 2760 C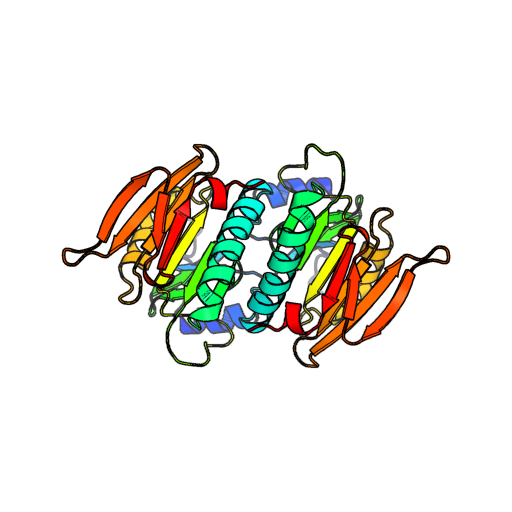 C . PRO B 1 164 ? 15.062 16.25 6.883 1 97.62 164 PRO B C 1
ATOM 2762 O O . PRO B 1 164 ? 16.219 15.898 7.133 1 97.62 164 PRO B O 1
ATOM 2765 N N . CYS B 1 165 ? 14.039 15.609 7.348 1 97.5 165 CYS B N 1
ATOM 2766 C CA . CYS B 1 165 ? 14.234 14.516 8.297 1 97.5 165 CYS B CA 1
ATOM 2767 C C . CYS B 1 165 ? 15 13.367 7.652 1 97.5 165 CYS B C 1
ATOM 2769 O O . CYS B 1 165 ? 15.57 12.531 8.352 1 97.5 165 CYS B O 1
ATOM 2771 N N . LEU B 1 166 ? 15.023 13.336 6.348 1 98.38 166 LEU B N 1
ATOM 2772 C CA . LEU B 1 166 ? 15.742 12.281 5.637 1 98.38 166 LEU B CA 1
ATOM 2773 C C . LEU B 1 166 ? 17.031 12.82 5.016 1 98.38 166 LEU B C 1
ATOM 2775 O O . LEU B 1 166 ? 17.766 12.078 4.367 1 98.38 166 LEU B O 1
ATOM 2779 N N . ASP B 1 167 ? 17.281 14.078 5.195 1 98 167 ASP B N 1
ATOM 2780 C CA . ASP B 1 167 ? 18.375 14.734 4.488 1 98 167 ASP B CA 1
ATOM 2781 C C . ASP B 1 167 ? 18.375 14.367 3.008 1 98 167 ASP B C 1
ATOM 2783 O O . ASP B 1 167 ? 19.391 13.914 2.471 1 98 167 ASP B O 1
ATOM 2787 N N . LEU B 1 168 ? 17.219 14.484 2.43 1 98.5 168 LEU B N 1
ATOM 2788 C CA . LEU B 1 168 ? 16.984 14.031 1.062 1 98.5 168 LEU B CA 1
ATOM 2789 C C . LEU B 1 168 ? 16.344 15.125 0.225 1 98.5 168 LEU B C 1
ATOM 2791 O O . LEU B 1 168 ? 15.43 15.812 0.694 1 98.5 168 LEU B O 1
ATOM 2795 N N . ARG B 1 169 ? 16.859 15.344 -0.971 1 98.69 169 ARG B N 1
ATOM 2796 C CA . ARG B 1 169 ? 16.156 16.125 -1.99 1 98.69 169 ARG B CA 1
ATOM 2797 C C . ARG B 1 169 ? 15.398 15.203 -2.947 1 98.69 169 ARG B C 1
ATOM 2799 O O . ARG B 1 169 ? 16.016 14.477 -3.736 1 98.69 169 ARG B O 1
ATOM 2806 N N . LEU B 1 170 ? 14.117 15.141 -2.854 1 98.75 170 LEU B N 1
ATOM 2807 C CA . LEU B 1 170 ? 13.281 14.328 -3.732 1 98.75 170 LEU B CA 1
ATOM 2808 C C . LEU B 1 170 ? 13.023 15.047 -5.051 1 98.75 170 LEU B C 1
ATOM 2810 O O . LEU B 1 170 ? 12.68 16.234 -5.062 1 98.75 170 LEU B O 1
ATOM 2814 N N . THR B 1 171 ? 13.195 14.383 -6.152 1 98.81 171 THR B N 1
ATOM 2815 C CA . THR B 1 171 ? 12.984 14.977 -7.465 1 98.81 171 THR B CA 1
ATOM 2816 C C . THR B 1 171 ? 11.828 14.297 -8.195 1 98.81 171 THR B C 1
ATOM 2818 O O . THR B 1 171 ? 11.398 13.211 -7.801 1 98.81 171 THR B O 1
ATOM 2821 N N . LEU B 1 172 ? 11.336 14.977 -9.234 1 98.5 172 LEU B N 1
ATOM 2822 C CA . LEU B 1 172 ? 10.32 14.359 -10.078 1 98.5 172 LEU B CA 1
ATOM 2823 C C . LEU B 1 172 ? 10.844 13.078 -10.719 1 98.5 172 LEU B C 1
ATOM 2825 O O . LEU B 1 172 ? 10.094 12.125 -10.93 1 98.5 172 LEU B O 1
ATOM 2829 N N . GLU B 1 173 ? 12.125 13.047 -10.977 1 97.31 173 GLU B N 1
ATOM 2830 C CA . GLU B 1 173 ? 12.727 11.836 -11.531 1 97.31 173 GLU B CA 1
ATOM 2831 C C . GLU B 1 173 ? 12.602 10.664 -10.555 1 97.31 173 GLU B C 1
ATOM 2833 O O . GLU B 1 173 ? 12.32 9.539 -10.969 1 97.31 173 GLU B O 1
ATOM 2838 N N . ASP B 1 174 ? 12.797 10.93 -9.289 1 97.94 174 ASP B N 1
ATOM 2839 C CA . ASP B 1 174 ? 12.617 9.906 -8.273 1 97.94 174 ASP B CA 1
ATOM 2840 C C . ASP B 1 174 ? 11.195 9.352 -8.289 1 97.94 174 ASP B C 1
ATOM 2842 O O . ASP B 1 174 ? 10.992 8.141 -8.258 1 97.94 174 ASP B O 1
ATOM 2846 N N . ALA B 1 175 ? 10.234 10.258 -8.367 1 98.44 175 ALA B N 1
ATOM 2847 C CA . ALA B 1 175 ? 8.828 9.906 -8.195 1 98.44 175 ALA B CA 1
ATOM 2848 C C . ALA B 1 175 ? 8.273 9.227 -9.445 1 98.44 175 ALA B C 1
ATOM 2850 O O . ALA B 1 175 ? 7.383 8.375 -9.352 1 98.44 175 ALA B O 1
ATOM 2851 N N . PHE B 1 176 ? 8.805 9.578 -10.656 1 97.44 176 PHE B N 1
ATOM 2852 C CA . PHE B 1 176 ? 8.18 9.164 -11.906 1 97.44 176 PHE B CA 1
ATOM 2853 C C . PHE B 1 176 ? 9.117 8.273 -12.711 1 97.44 176 PHE B C 1
ATOM 2855 O O . PHE B 1 176 ? 9.094 8.289 -13.945 1 97.44 176 PHE B O 1
ATOM 2862 N N . ARG B 1 177 ? 10.008 7.582 -12 1 93.31 177 ARG B N 1
ATOM 2863 C CA . ARG B 1 177 ? 10.805 6.547 -12.648 1 93.31 177 ARG B CA 1
ATOM 2864 C C . ARG B 1 177 ? 9.969 5.309 -12.938 1 93.31 177 ARG B C 1
ATOM 2866 O O . ARG B 1 177 ? 10.109 4.285 -12.273 1 93.31 177 ARG B O 1
ATOM 2873 N N . LEU B 1 178 ? 9.094 5.352 -13.961 1 84.44 178 LEU B N 1
ATOM 2874 C CA . LEU B 1 178 ? 8.086 4.324 -14.195 1 84.44 178 LEU B CA 1
ATOM 2875 C C . LEU B 1 178 ? 8.547 3.334 -15.258 1 84.44 178 LEU B C 1
ATOM 2877 O O . LEU B 1 178 ? 9.273 3.705 -16.188 1 84.44 178 LEU B O 1
#

InterPro domains:
  IPR008538 Putative restriction endonuclease [PF05685] (13-171)
  IPR008538 Putative restriction endonuclease [cd06260] (27-150)
  IPR011335 Restriction endonucleas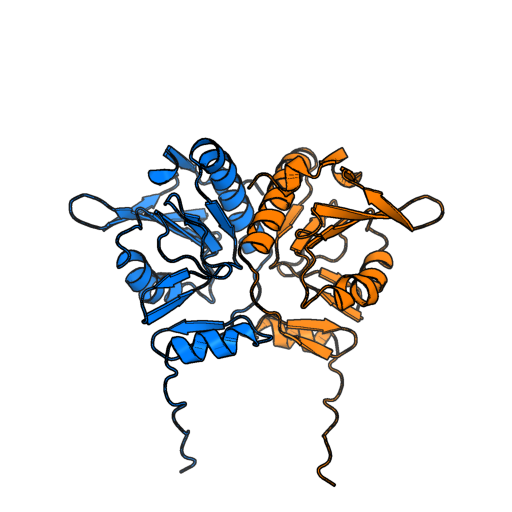e type II-like [SSF52980] (5-174)
  IPR012296 Nuclease, putative, TT1808 [G3DSA:3.90.1570.10] (4-177)

Nearest PDB structures (foldseek):
  6okh-assembly1_B  TM=8.653E-01  e=1.186E-11  Leptospira borgpetersenii serovar Hardjo-bovis str. JB197
  3ot2-assembly1_B  TM=8.079E-01  e=3.461E-11  Trichormus variabilis ATCC 29413
  1wdj-assembly1_C  TM=7.217E-01  e=1.951E-09  Thermus thermophilus
  1wdj-assembly1_B  TM=8.009E-01  e=1.292E-08  Thermus thermophilus
  3ijm-assembly1_B  TM=6.715E-01  e=5.630E-05  Spirosoma linguale DSM 74